Protein AF-A0A1V6BR79-F1 (afdb_monomer)

Radius of gyration: 22.29 Å; Cα contacts (8 Å, |Δi|>4): 237; chains: 1; bounding box: 50×28×80 Å

Nearest PDB structures (foldseek):
  8y45-assembly1_A  TM=2.180E-01  e=6.303E+00  Homo sapiens

pLDDT: mean 83.4, std 12.09, range [43.41, 95.94]

Structure (mmCIF, N/CA/C/O backbone):
data_AF-A0A1V6BR79-F1
#
_entry.id   AF-A0A1V6BR79-F1
#
loop_
_atom_site.group_PDB
_atom_site.id
_atom_site.type_symbol
_atom_site.label_atom_id
_atom_site.label_alt_id
_atom_site.label_comp_id
_atom_site.label_asym_id
_atom_site.label_entity_id
_atom_site.label_seq_id
_atom_site.pdbx_PDB_ins_code
_atom_site.Cartn_x
_atom_site.Cartn_y
_atom_site.Cartn_z
_atom_site.occupancy
_atom_site.B_iso_or_equiv
_atom_site.auth_seq_id
_atom_site.auth_comp_id
_atom_site.auth_asym_id
_atom_site.auth_atom_id
_atom_site.pdbx_PDB_model_num
ATOM 1 N N . MET A 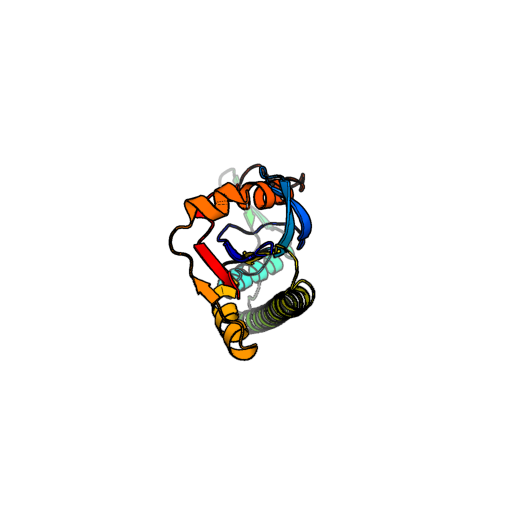1 1 ? -17.966 -0.133 31.781 1.00 43.41 1 MET A N 1
ATOM 2 C CA . MET A 1 1 ? -16.882 0.469 30.972 1.00 43.41 1 MET A CA 1
ATOM 3 C C . MET A 1 1 ? -17.163 0.127 29.519 1.00 43.41 1 MET A C 1
ATOM 5 O O . MET A 1 1 ? -17.491 -1.025 29.263 1.00 43.41 1 MET A O 1
ATOM 9 N N . LYS A 1 2 ? -17.143 1.097 28.593 1.00 51.59 2 LYS A N 1
ATOM 10 C CA . LYS A 1 2 ? -17.201 0.774 27.158 1.00 51.59 2 LYS A CA 1
ATOM 11 C C . LYS A 1 2 ? -15.901 0.047 26.812 1.00 51.59 2 LYS A C 1
ATOM 13 O O . LYS A 1 2 ? -14.832 0.585 27.079 1.00 51.59 2 LYS A O 1
ATOM 18 N N . ASN A 1 3 ? -15.996 -1.168 26.282 1.00 69.75 3 ASN A N 1
ATOM 19 C CA . ASN A 1 3 ? -14.832 -1.858 25.740 1.00 69.75 3 ASN A CA 1
ATOM 20 C C . ASN A 1 3 ? -14.516 -1.216 24.392 1.00 69.75 3 ASN A C 1
ATOM 22 O O . ASN A 1 3 ? -15.218 -1.468 23.415 1.00 69.75 3 ASN A O 1
ATOM 26 N N . PHE A 1 4 ? -13.506 -0.352 24.365 1.00 82.44 4 PHE A N 1
ATOM 27 C CA . PHE A 1 4 ? -12.975 0.168 23.113 1.00 82.44 4 PHE A CA 1
ATOM 28 C C . PHE A 1 4 ? -12.272 -0.952 22.353 1.00 82.44 4 PHE A C 1
ATOM 30 O O . PHE A 1 4 ? -11.685 -1.851 22.960 1.00 82.44 4 PHE A O 1
ATOM 37 N N . TYR A 1 5 ? -12.340 -0.909 21.027 1.00 86.50 5 TYR A N 1
ATOM 38 C CA . TYR A 1 5 ? -11.643 -1.866 20.177 1.00 86.50 5 TYR A CA 1
ATOM 39 C C . TYR A 1 5 ? -10.688 -1.156 19.223 1.00 86.50 5 TYR A C 1
ATOM 41 O O . TYR A 1 5 ? -10.950 -0.058 18.732 1.00 86.50 5 TYR A O 1
ATOM 49 N N . LYS A 1 6 ? -9.581 -1.829 18.922 1.00 91.44 6 LYS A N 1
ATOM 50 C CA . LYS A 1 6 ? -8.609 -1.398 17.925 1.00 91.44 6 LYS A CA 1
ATOM 51 C C . LYS A 1 6 ? -8.402 -2.534 16.942 1.00 91.44 6 LYS A C 1
ATOM 53 O O . LYS A 1 6 ? -8.100 -3.657 17.349 1.00 91.44 6 LYS A O 1
ATOM 58 N N . LEU A 1 7 ? -8.602 -2.249 15.663 1.00 91.25 7 LEU A N 1
ATOM 59 C CA . LEU A 1 7 ? -8.462 -3.229 14.594 1.00 91.25 7 LEU A CA 1
ATOM 60 C C . LEU A 1 7 ? -7.390 -2.785 13.607 1.00 91.25 7 LEU A C 1
ATOM 62 O O . LEU A 1 7 ? -7.334 -1.615 13.239 1.00 91.25 7 LEU A O 1
ATOM 66 N N . ALA A 1 8 ? -6.587 -3.737 13.147 1.00 92.69 8 ALA A N 1
ATOM 67 C CA . ALA A 1 8 ? -5.779 -3.603 11.945 1.00 92.69 8 ALA A CA 1
ATOM 68 C C . ALA A 1 8 ? -6.361 -4.522 10.868 1.00 92.69 8 ALA A C 1
ATOM 70 O O . ALA A 1 8 ? -6.453 -5.732 11.058 1.00 92.69 8 ALA A O 1
ATOM 71 N N . VAL A 1 9 ? -6.782 -3.944 9.752 1.00 90.31 9 VAL A N 1
ATOM 72 C CA . VAL A 1 9 ? -7.430 -4.619 8.630 1.00 90.31 9 VAL A CA 1
ATOM 73 C C . VAL A 1 9 ? -6.497 -4.546 7.433 1.00 90.31 9 VAL A C 1
ATOM 75 O O . VAL A 1 9 ? -6.055 -3.465 7.064 1.00 90.31 9 VAL A O 1
ATOM 78 N N . PHE A 1 10 ? -6.214 -5.681 6.807 1.00 89.94 10 PHE A N 1
ATOM 79 C CA . PHE A 1 10 ? -5.403 -5.745 5.596 1.00 89.94 10 PHE A CA 1
ATOM 80 C C . PHE A 1 10 ? -6.282 -5.934 4.373 1.00 89.94 10 PHE A C 1
ATOM 82 O O . PHE A 1 10 ? -7.173 -6.787 4.379 1.00 89.94 10 PHE A O 1
ATOM 89 N N . TYR A 1 11 ? -6.008 -5.166 3.321 1.00 85.88 11 TYR A N 1
ATOM 90 C CA . TYR A 1 11 ? -6.704 -5.276 2.047 1.00 85.88 11 TYR A CA 1
ATOM 91 C C . TYR A 1 11 ? -5.741 -5.534 0.884 1.00 85.88 11 TYR A C 1
ATOM 93 O O . TYR A 1 11 ? -4.608 -5.061 0.870 1.00 85.88 11 TYR A O 1
ATOM 101 N N . SER A 1 12 ? -6.214 -6.266 -0.117 1.00 84.06 12 SER A N 1
ATOM 102 C CA . SER A 1 12 ? -5.523 -6.561 -1.366 1.00 84.06 12 SER A CA 1
ATOM 103 C C . SER A 1 12 ? -6.400 -6.120 -2.529 1.00 84.06 12 SER A C 1
ATOM 105 O O . SER A 1 12 ? -7.505 -6.623 -2.709 1.00 84.06 12 SER A O 1
ATOM 107 N N . THR A 1 13 ? -5.935 -5.141 -3.290 1.00 76.69 13 THR A N 1
ATOM 108 C CA . THR A 1 13 ? -6.621 -4.559 -4.450 1.00 76.69 13 THR A CA 1
ATOM 109 C C . THR A 1 13 ? -5.570 -4.019 -5.410 1.00 76.69 13 THR A C 1
ATOM 111 O O . THR A 1 13 ? -4.406 -3.868 -5.020 1.00 76.69 13 THR A O 1
ATOM 114 N N . ASP A 1 14 ? -5.986 -3.711 -6.636 1.00 71.69 14 ASP A N 1
ATOM 115 C CA . ASP A 1 14 ? -5.175 -2.956 -7.590 1.00 71.69 14 ASP A CA 1
ATOM 116 C C . ASP A 1 14 ? -4.830 -1.567 -7.035 1.00 71.69 14 ASP A C 1
ATOM 118 O O . ASP A 1 14 ? -5.339 -1.144 -5.993 1.00 71.69 14 ASP A O 1
ATOM 122 N N . GLU A 1 15 ? -3.912 -0.863 -7.687 1.00 72.38 15 GLU A N 1
ATOM 123 C CA . GLU A 1 15 ? -3.436 0.433 -7.216 1.00 72.38 15 GLU A CA 1
ATOM 124 C C . GLU A 1 15 ? -4.573 1.459 -7.059 1.00 72.38 15 GLU A C 1
ATOM 126 O O . GLU A 1 15 ? -5.264 1.810 -8.014 1.00 72.38 15 GLU A O 1
ATOM 131 N N . LEU A 1 16 ? -4.752 1.962 -5.838 1.00 71.88 16 LEU A N 1
ATOM 132 C CA . LEU A 1 16 ? -5.720 3.002 -5.521 1.00 71.88 16 LEU A CA 1
ATOM 133 C C . LEU A 1 16 ? -5.051 4.376 -5.614 1.00 71.88 16 LEU A C 1
ATOM 135 O O . LEU A 1 16 ? -4.235 4.738 -4.764 1.00 71.88 16 LEU A O 1
ATOM 139 N N . ASP A 1 17 ? -5.437 5.162 -6.621 1.00 69.62 17 ASP A N 1
ATOM 140 C CA . ASP A 1 17 ? -5.011 6.560 -6.771 1.00 69.62 17 ASP A CA 1
ATOM 141 C C . ASP A 1 17 ? -5.761 7.483 -5.793 1.00 69.62 17 ASP A C 1
ATOM 143 O O . ASP A 1 17 ? -6.668 8.232 -6.159 1.00 69.62 17 ASP A O 1
ATOM 147 N N . LEU A 1 18 ? -5.417 7.391 -4.510 1.00 75.19 18 LEU A N 1
ATOM 148 C CA . LEU A 1 18 ? -5.961 8.231 -3.444 1.00 75.19 18 LEU A CA 1
ATOM 149 C C . LEU A 1 18 ? -4.908 8.469 -2.356 1.00 75.19 18 LEU A C 1
ATOM 151 O O . LEU A 1 18 ? -3.971 7.690 -2.220 1.00 75.19 18 LEU A O 1
ATOM 155 N N . LYS A 1 19 ? -5.034 9.570 -1.607 1.00 83.62 19 LYS A N 1
ATOM 156 C CA . LYS A 1 19 ? -4.143 9.885 -0.476 1.00 83.62 19 LYS A CA 1
ATOM 157 C C . LYS A 1 19 ? -4.537 9.092 0.763 1.00 83.62 19 LYS A C 1
ATOM 159 O O . LYS A 1 19 ? -5.689 8.691 0.882 1.00 83.62 19 LYS A O 1
ATOM 164 N N . ASP A 1 20 ? -3.603 8.932 1.697 1.00 86.94 20 ASP A N 1
ATOM 165 C CA . ASP A 1 20 ? -3.913 8.342 2.997 1.00 86.94 20 ASP A CA 1
ATOM 166 C C . ASP A 1 20 ? -4.999 9.179 3.692 1.00 86.94 20 ASP A C 1
ATOM 168 O O . ASP A 1 20 ? -5.087 10.399 3.506 1.00 86.94 20 ASP A O 1
ATOM 172 N N . ILE A 1 21 ? -5.865 8.511 4.448 1.00 87.88 21 ILE A N 1
ATOM 173 C CA . ILE A 1 21 ? -7.080 9.107 5.003 1.00 87.88 21 ILE A CA 1
ATOM 174 C C . ILE A 1 21 ? -7.077 8.927 6.502 1.00 87.88 21 ILE A C 1
ATOM 176 O O . ILE A 1 21 ? -6.918 7.818 7.002 1.00 87.88 21 ILE A O 1
ATOM 180 N N . GLU A 1 22 ? -7.338 10.025 7.189 1.00 90.44 22 GLU A N 1
ATOM 181 C CA . GLU A 1 22 ? -7.661 10.071 8.602 1.00 90.44 22 GLU A CA 1
ATOM 182 C C . GLU A 1 22 ? -9.039 10.716 8.726 1.00 90.44 22 GLU A C 1
ATOM 184 O O . GLU A 1 22 ? -9.266 11.838 8.263 1.00 90.44 22 GLU A O 1
ATOM 189 N N . SER A 1 23 ? -10.000 9.984 9.281 1.00 87.75 23 SER A N 1
ATOM 190 C CA . SER A 1 23 ? -11.355 10.496 9.433 1.00 87.75 23 SER A CA 1
ATOM 191 C C . SER A 1 23 ? -12.076 9.878 10.615 1.00 87.75 23 SER A C 1
ATOM 193 O O . SER A 1 23 ? -11.784 8.765 11.043 1.00 87.75 23 SER A O 1
ATOM 195 N N . GLU A 1 24 ? -13.060 10.603 11.124 1.00 87.12 24 GLU A N 1
ATOM 196 C CA . GLU A 1 24 ? -13.994 10.090 12.110 1.00 87.12 24 GLU A CA 1
ATOM 197 C C . GLU A 1 24 ? -15.267 9.630 11.400 1.00 87.12 24 GLU A C 1
ATOM 199 O O . GLU A 1 24 ? -15.882 10.399 10.661 1.00 87.12 24 GLU A O 1
ATOM 204 N N . ILE A 1 25 ? -15.652 8.377 11.629 1.00 85.06 25 ILE A N 1
ATOM 205 C CA . ILE A 1 25 ? -16.827 7.750 11.023 1.00 85.06 25 ILE A CA 1
ATOM 206 C C . ILE A 1 25 ? -17.814 7.312 12.107 1.00 85.06 25 ILE A C 1
ATOM 208 O O . ILE A 1 25 ? -17.436 7.057 13.256 1.00 85.06 25 ILE A O 1
ATOM 212 N N . PHE A 1 26 ? -19.084 7.206 11.724 1.00 82.31 26 PHE A N 1
ATOM 213 C CA . PHE A 1 26 ? -20.147 6.670 12.567 1.00 82.31 26 PHE A CA 1
ATOM 214 C C . PHE A 1 26 ? -20.646 5.365 11.960 1.00 82.31 26 PHE A C 1
ATOM 216 O O . PHE A 1 26 ? -21.038 5.357 10.798 1.00 82.31 26 PHE A O 1
ATOM 223 N N . THR A 1 27 ? -20.630 4.284 12.736 1.00 78.50 27 THR A N 1
ATOM 224 C CA . THR A 1 27 ? -21.220 3.002 12.316 1.00 78.50 27 THR A CA 1
ATOM 225 C C . THR A 1 27 ? -22.749 3.064 12.362 1.00 78.50 27 THR A C 1
ATOM 227 O O . THR A 1 27 ? -23.317 3.946 13.017 1.00 78.50 27 THR A O 1
ATOM 230 N N . GLU A 1 28 ? -23.438 2.091 11.757 1.00 71.44 28 GLU A N 1
ATOM 231 C CA . GLU A 1 28 ? -24.902 1.944 11.876 1.00 71.44 28 GLU A CA 1
ATOM 232 C C . GLU A 1 28 ? -25.380 1.908 13.341 1.00 71.44 28 GLU A C 1
ATOM 234 O O . GLU A 1 28 ? -26.409 2.491 13.692 1.00 71.44 28 GLU A O 1
ATOM 239 N N . ASN A 1 29 ? -24.576 1.317 14.232 1.00 74.25 29 ASN A N 1
ATOM 240 C CA . ASN A 1 29 ? -24.831 1.266 15.676 1.00 74.25 29 ASN A CA 1
ATOM 241 C C . ASN A 1 29 ? -24.539 2.597 16.403 1.00 74.25 29 ASN A C 1
ATOM 243 O O . ASN A 1 29 ? -24.567 2.656 17.634 1.00 74.25 29 ASN A O 1
ATOM 247 N N . ARG A 1 30 ? -24.275 3.679 15.655 1.00 76.94 30 ARG A N 1
ATOM 248 C CA . ARG A 1 30 ? -23.912 5.023 16.141 1.00 76.94 30 ARG A CA 1
ATOM 249 C C . ARG A 1 30 ? -22.648 5.037 16.994 1.00 76.94 30 ARG A C 1
ATOM 251 O O . ARG A 1 30 ? -22.490 5.881 17.881 1.00 76.94 30 ARG A O 1
ATOM 258 N N . GLU A 1 31 ? -21.733 4.112 16.731 1.00 82.19 31 GLU A N 1
ATOM 259 C CA . GLU A 1 31 ? -20.424 4.123 17.364 1.00 82.19 31 GLU A CA 1
ATOM 260 C C . GLU A 1 31 ? -19.485 5.044 16.592 1.00 82.19 31 GLU A C 1
ATOM 262 O O . GLU A 1 31 ? -19.393 4.979 15.370 1.00 82.19 31 GLU A O 1
ATOM 267 N N . LYS A 1 32 ? -18.782 5.907 17.325 1.00 88.31 32 LYS A N 1
ATOM 268 C CA . LYS A 1 32 ? -17.757 6.799 16.787 1.00 88.31 32 LYS A CA 1
ATOM 269 C C . LYS A 1 32 ? -16.447 6.030 16.653 1.00 88.31 32 LYS A C 1
ATOM 271 O O . LYS A 1 32 ? -15.958 5.493 17.650 1.00 88.31 32 LYS A O 1
ATOM 276 N N . VAL A 1 33 ? -15.875 6.006 15.454 1.00 88.69 33 VAL A N 1
ATOM 277 C CA . VAL A 1 33 ? -14.661 5.247 15.129 1.00 88.69 33 VAL A CA 1
ATOM 278 C C . VAL A 1 33 ? -13.666 6.153 14.415 1.00 8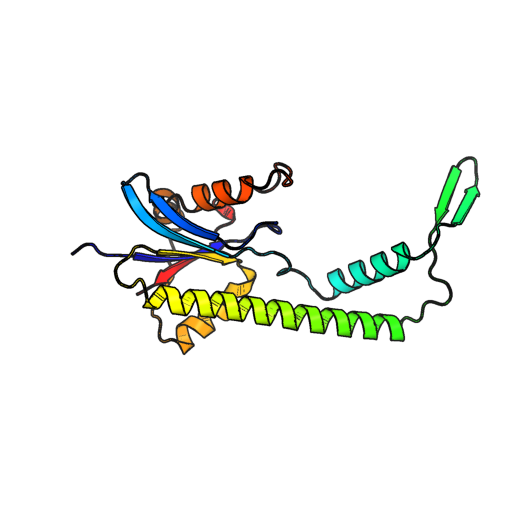8.69 33 VAL A C 1
ATOM 280 O O . VAL A 1 33 ? -14.030 6.877 13.493 1.00 88.69 33 VAL A O 1
ATOM 283 N N . ASN A 1 34 ? -12.402 6.105 14.831 1.00 91.56 34 ASN A N 1
ATOM 284 C CA . ASN A 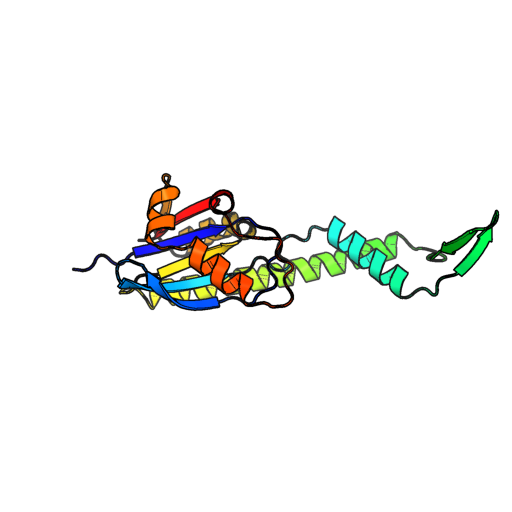1 34 ? -11.312 6.763 14.114 1.00 91.56 34 ASN A CA 1
ATOM 285 C C . ASN A 1 34 ? -10.830 5.804 13.026 1.00 91.56 34 ASN A C 1
ATOM 287 O O . ASN A 1 34 ? -10.371 4.698 13.320 1.00 91.56 34 ASN A O 1
ATOM 291 N N . PHE A 1 35 ? -10.984 6.209 11.777 1.00 90.62 35 PHE A N 1
ATOM 292 C CA . PHE A 1 35 ? -10.668 5.418 10.605 1.00 90.62 35 PHE A CA 1
ATOM 293 C C . PHE A 1 35 ? -9.401 5.955 9.946 1.00 90.62 35 PHE A C 1
ATOM 295 O O . PHE A 1 35 ? -9.346 7.112 9.526 1.00 90.62 35 PHE A O 1
ATOM 302 N N . PHE A 1 36 ? -8.403 5.083 9.849 1.00 92.81 36 PHE A N 1
ATOM 303 C CA . PHE A 1 36 ? -7.161 5.324 9.135 1.00 92.81 36 PHE A CA 1
ATOM 304 C C . PHE A 1 36 ? -7.102 4.402 7.925 1.00 92.81 36 PHE A C 1
ATOM 306 O O . PHE A 1 36 ? -7.231 3.184 8.061 1.00 92.81 36 PHE A O 1
ATOM 313 N N . PHE A 1 37 ? -6.882 4.971 6.748 1.00 91.00 37 PHE A N 1
ATOM 314 C CA . PHE A 1 37 ? -6.684 4.221 5.516 1.00 91.00 37 PHE A CA 1
ATOM 315 C C . PHE A 1 37 ? -5.347 4.583 4.889 1.00 91.00 37 PHE A C 1
ATOM 317 O O . PHE A 1 37 ? -5.103 5.749 4.586 1.00 91.00 37 PHE A O 1
ATOM 324 N N . PHE A 1 38 ? -4.521 3.568 4.649 1.00 91.69 38 PHE A N 1
ATOM 325 C CA . PHE A 1 38 ? -3.246 3.706 3.962 1.00 91.69 38 PHE A CA 1
ATOM 326 C C . PHE A 1 38 ? -3.354 3.115 2.557 1.00 91.69 38 PHE A C 1
ATOM 328 O O . PHE A 1 38 ? -3.693 1.939 2.416 1.00 91.69 38 PHE A O 1
ATOM 335 N N . HIS A 1 39 ? -3.073 3.896 1.511 1.00 87.25 39 HIS A N 1
ATOM 336 C CA . HIS A 1 39 ? -3.183 3.430 0.122 1.00 87.25 39 HIS A CA 1
ATOM 337 C C . HIS A 1 39 ? -2.064 2.446 -0.260 1.00 87.25 39 HIS A C 1
ATOM 339 O O . HIS A 1 39 ? -1.039 2.341 0.411 1.00 87.25 39 HIS A O 1
ATOM 345 N N . ASN A 1 40 ? -2.219 1.742 -1.377 1.00 84.38 40 ASN A N 1
ATOM 346 C CA . ASN A 1 40 ? -1.205 0.842 -1.941 1.00 84.38 40 ASN A CA 1
ATOM 347 C C . ASN A 1 40 ? -0.461 1.448 -3.148 1.00 84.38 40 ASN A C 1
ATOM 349 O O . ASN A 1 40 ? 0.296 0.731 -3.796 1.00 84.38 40 ASN A O 1
ATOM 353 N N . ARG A 1 41 ? -0.676 2.740 -3.454 1.00 82.44 41 ARG A N 1
ATOM 354 C CA . ARG A 1 41 ? 0.016 3.462 -4.540 1.00 82.44 41 ARG A CA 1
ATOM 355 C C . ARG A 1 41 ? 1.510 3.158 -4.579 1.00 82.44 41 ARG A C 1
ATOM 357 O O . ARG A 1 41 ? 2.171 3.237 -3.538 1.00 82.44 41 ARG A O 1
ATOM 364 N N . ASP A 1 42 ? 1.990 2.814 -5.770 1.00 77.31 42 ASP A N 1
ATOM 365 C CA . ASP A 1 42 ? 3.370 2.452 -6.073 1.00 77.31 42 ASP A CA 1
ATOM 366 C C . ASP A 1 42 ? 3.941 1.273 -5.245 1.00 77.31 42 ASP A C 1
ATOM 368 O O . ASP A 1 42 ? 5.102 0.959 -5.404 1.00 77.31 42 ASP A O 1
ATOM 372 N N . MET A 1 43 ? 3.202 0.556 -4.386 1.00 82.62 43 MET A N 1
ATOM 373 C CA . MET A 1 43 ? 3.785 -0.513 -3.538 1.00 82.62 43 MET A CA 1
ATOM 374 C C . MET A 1 43 ? 3.980 -1.865 -4.242 1.00 82.62 43 MET A C 1
ATOM 376 O O . MET A 1 43 ? 4.436 -2.824 -3.616 1.00 82.62 43 MET A O 1
ATOM 380 N N . HIS A 1 44 ? 3.613 -1.970 -5.519 1.00 76.25 44 HIS A N 1
ATOM 381 C CA . HIS A 1 44 ? 3.617 -3.237 -6.260 1.00 76.25 44 HIS A CA 1
ATOM 382 C C . HIS A 1 44 ? 4.767 -3.359 -7.255 1.00 76.25 44 HIS A C 1
ATOM 384 O O . HIS A 1 44 ? 4.974 -4.452 -7.785 1.00 76.25 44 HIS A O 1
ATOM 390 N N . PHE A 1 45 ? 5.522 -2.279 -7.504 1.00 77.44 45 PHE A N 1
ATOM 391 C CA . PHE A 1 45 ? 6.533 -2.312 -8.554 1.00 77.44 45 PHE A CA 1
ATOM 392 C C . PHE A 1 45 ? 7.663 -3.265 -8.204 1.00 77.44 45 PHE A C 1
ATOM 394 O O . PHE A 1 45 ? 8.368 -3.129 -7.204 1.00 77.44 45 PHE A O 1
ATOM 401 N N . ASN A 1 46 ? 7.840 -4.243 -9.081 1.00 84.56 46 ASN A N 1
ATOM 402 C CA . ASN A 1 46 ? 9.021 -5.084 -9.108 1.00 84.56 46 ASN A CA 1
ATOM 403 C C . ASN A 1 46 ? 10.030 -4.533 -10.129 1.00 84.56 46 ASN A C 1
ATOM 405 O O . ASN A 1 46 ? 9.720 -3.663 -10.948 1.00 84.56 46 ASN A O 1
ATOM 409 N N . LYS A 1 47 ? 11.253 -5.072 -10.114 1.00 88.88 47 LYS A N 1
ATOM 410 C CA . LYS A 1 47 ? 12.316 -4.638 -11.032 1.00 88.88 47 LYS A CA 1
ATOM 411 C C . LYS A 1 47 ? 11.907 -4.740 -12.510 1.00 88.88 47 LYS A C 1
ATOM 413 O O . LYS A 1 47 ? 12.307 -3.896 -13.304 1.00 88.88 47 LYS A O 1
ATOM 418 N N . ALA A 1 48 ? 11.099 -5.733 -12.891 1.00 90.75 48 ALA A N 1
ATOM 419 C CA . ALA A 1 48 ? 10.655 -5.903 -14.277 1.00 90.75 48 ALA A CA 1
ATOM 420 C C . ALA A 1 48 ? 9.669 -4.806 -14.718 1.00 90.75 48 ALA A C 1
ATOM 422 O O . ALA A 1 48 ? 9.722 -4.352 -15.862 1.00 90.75 48 ALA A O 1
ATOM 423 N N . GLU A 1 49 ? 8.801 -4.341 -13.820 1.00 88.94 49 GLU A N 1
ATOM 424 C CA . GLU A 1 49 ? 7.901 -3.216 -14.089 1.00 88.94 49 GLU A CA 1
ATOM 425 C C . GLU A 1 49 ? 8.664 -1.901 -14.231 1.00 88.94 49 GLU A C 1
ATOM 427 O O . GLU A 1 49 ? 8.380 -1.131 -15.152 1.00 88.94 49 GLU A O 1
ATOM 432 N N . ILE A 1 50 ? 9.685 -1.685 -13.396 1.00 90.38 50 ILE A N 1
ATOM 433 C CA . ILE A 1 50 ? 10.584 -0.537 -13.546 1.00 90.38 50 ILE A CA 1
ATOM 434 C C . ILE A 1 50 ? 11.334 -0.627 -14.867 1.00 90.38 50 ILE A C 1
ATOM 436 O O . ILE A 1 50 ? 11.247 0.313 -15.641 1.00 90.38 50 ILE A O 1
ATOM 440 N N . LEU A 1 51 ? 11.940 -1.769 -15.201 1.00 92.94 51 LEU A N 1
ATOM 441 C CA . LEU A 1 51 ? 12.615 -1.975 -16.486 1.00 92.94 51 LEU A CA 1
ATOM 442 C C . LEU A 1 51 ? 11.714 -1.606 -17.670 1.00 92.94 51 LEU A C 1
ATOM 444 O O . LEU A 1 51 ? 12.123 -0.862 -18.564 1.00 92.94 51 LEU A O 1
ATOM 448 N N . LYS A 1 52 ? 10.469 -2.101 -17.672 1.00 92.62 52 LYS A N 1
ATOM 449 C CA . LYS A 1 52 ? 9.481 -1.783 -18.709 1.00 92.62 52 LYS A CA 1
ATOM 450 C C . LYS A 1 52 ? 9.212 -0.279 -18.771 1.00 92.62 52 LYS A C 1
ATOM 452 O O . LYS A 1 52 ? 9.191 0.284 -19.863 1.00 92.62 52 LYS A O 1
ATOM 457 N N . LYS A 1 53 ? 9.005 0.369 -17.623 1.00 90.94 53 LYS A N 1
ATOM 458 C CA . LYS A 1 53 ? 8.751 1.812 -17.527 1.00 90.94 53 LYS A CA 1
ATOM 459 C C . LYS A 1 53 ? 9.955 2.630 -18.001 1.00 90.94 53 LYS A C 1
ATOM 461 O O . LYS A 1 53 ? 9.770 3.542 -18.800 1.00 90.94 53 LYS A O 1
ATOM 466 N N . SER A 1 54 ? 11.172 2.277 -17.593 1.00 92.31 54 SER A N 1
ATOM 467 C CA . SER A 1 54 ? 12.412 2.927 -18.027 1.00 92.31 54 SER A CA 1
ATOM 468 C C . SER A 1 54 ? 12.599 2.799 -19.542 1.00 92.31 54 SER A C 1
ATOM 470 O O . SER A 1 54 ? 12.937 3.783 -20.196 1.00 92.31 54 SER A O 1
ATOM 472 N N . LEU A 1 55 ? 12.303 1.629 -20.125 1.00 92.75 55 LEU A N 1
ATOM 473 C CA . LEU A 1 55 ? 12.387 1.414 -21.574 1.00 92.75 55 LEU A CA 1
ATOM 474 C C . LEU A 1 55 ? 11.343 2.240 -22.340 1.00 92.75 55 LEU A C 1
ATOM 476 O O . LEU A 1 55 ? 11.666 2.853 -23.357 1.00 92.75 55 LEU A O 1
ATOM 480 N N . LEU A 1 56 ? 10.096 2.270 -21.859 1.00 91.94 56 LEU A N 1
ATOM 481 C CA . LEU A 1 56 ? 9.039 3.093 -22.453 1.00 91.94 56 LEU A CA 1
ATOM 482 C C . LEU A 1 56 ? 9.402 4.581 -22.405 1.00 91.94 56 LEU A C 1
ATOM 484 O O . LEU A 1 56 ? 9.278 5.261 -23.419 1.00 91.94 56 LEU A O 1
ATOM 488 N N . ASN A 1 57 ? 9.946 5.055 -21.281 1.00 91.38 57 ASN A N 1
ATOM 489 C CA . ASN A 1 57 ? 10.422 6.430 -21.146 1.00 91.38 57 ASN A CA 1
ATOM 490 C C . ASN A 1 57 ? 11.534 6.755 -22.156 1.00 91.38 57 ASN A C 1
ATOM 492 O O . ASN A 1 57 ? 11.536 7.839 -22.733 1.00 91.38 57 ASN A O 1
ATOM 496 N N . GLU A 1 58 ? 12.469 5.832 -22.411 1.00 89.81 58 GLU A N 1
ATOM 497 C CA . GLU A 1 58 ? 13.491 6.042 -23.444 1.00 89.81 58 GLU A CA 1
ATOM 498 C C . GLU A 1 58 ? 12.878 6.123 -24.843 1.00 89.81 58 GLU A C 1
ATOM 500 O O . GLU A 1 58 ? 13.202 7.034 -25.609 1.00 89.81 58 GLU A O 1
ATOM 505 N N . LEU A 1 59 ? 11.931 5.240 -25.165 1.00 90.69 59 LEU A N 1
ATOM 506 C CA . LEU A 1 59 ? 11.206 5.286 -26.436 1.00 90.69 59 LEU A CA 1
ATOM 507 C C . LEU A 1 59 ? 10.381 6.570 -26.596 1.00 90.69 59 LEU A C 1
ATOM 509 O O . LEU A 1 59 ? 10.258 7.089 -27.707 1.00 90.69 59 LEU A O 1
ATOM 513 N N . ASP A 1 60 ? 9.825 7.120 -25.521 1.00 88.75 60 ASP A N 1
ATOM 514 C CA . ASP A 1 60 ? 9.041 8.355 -25.566 1.00 88.75 60 ASP A CA 1
ATOM 515 C C . ASP A 1 60 ? 9.864 9.575 -25.976 1.00 88.75 60 ASP A C 1
ATOM 517 O O . ASP A 1 60 ? 9.344 10.450 -26.669 1.00 88.75 60 ASP A O 1
ATOM 521 N N . THR A 1 61 ? 11.165 9.577 -25.683 1.00 88.25 61 THR A N 1
ATOM 522 C CA . THR A 1 61 ? 12.081 10.637 -26.136 1.00 88.25 61 THR A CA 1
ATOM 523 C C . THR A 1 61 ? 12.455 10.551 -27.620 1.00 88.25 61 THR A C 1
ATOM 525 O O . THR A 1 61 ? 12.984 11.511 -28.183 1.00 88.25 61 THR A O 1
ATOM 528 N N . ILE A 1 62 ? 12.176 9.422 -28.280 1.00 91.50 62 ILE A N 1
ATOM 529 C CA . ILE A 1 62 ? 12.572 9.173 -29.668 1.00 91.50 62 ILE A CA 1
ATOM 530 C C . ILE A 1 62 ? 11.472 9.617 -30.631 1.00 91.50 62 ILE A C 1
ATOM 532 O O . ILE A 1 62 ? 10.308 9.222 -30.514 1.00 91.50 62 ILE A O 1
ATOM 536 N N . GLN A 1 63 ? 11.871 10.397 -31.639 1.00 89.62 63 GLN A N 1
ATOM 537 C CA . GLN A 1 63 ? 10.993 10.784 -32.739 1.00 89.62 63 GLN A CA 1
ATOM 538 C C . GLN A 1 63 ? 10.587 9.548 -33.560 1.00 89.62 63 GLN A C 1
ATOM 540 O O . GLN A 1 63 ? 11.459 8.768 -33.952 1.00 89.62 63 GLN A O 1
ATOM 545 N N . PRO A 1 64 ? 9.284 9.342 -33.820 1.00 91.31 64 PRO A N 1
ATOM 546 C CA . PRO A 1 64 ? 8.822 8.213 -34.612 1.00 91.31 64 PRO A CA 1
ATOM 547 C C . PRO A 1 64 ? 9.275 8.334 -36.072 1.00 91.31 64 PRO A C 1
ATOM 549 O O . PRO A 1 64 ? 9.175 9.391 -36.692 1.00 91.31 64 PRO A O 1
ATOM 552 N N . GLU A 1 65 ? 9.724 7.219 -36.638 1.00 91.56 65 GLU A N 1
ATOM 553 C CA . GLU A 1 65 ? 10.003 7.071 -38.063 1.00 91.56 65 GLU A CA 1
ATOM 554 C C . GLU A 1 65 ? 8.783 6.419 -38.733 1.00 91.56 65 GLU A C 1
ATOM 556 O O . GLU A 1 65 ? 8.277 5.394 -38.267 1.00 91.56 65 GLU A O 1
ATOM 561 N N . PHE A 1 66 ? 8.297 7.013 -39.824 1.00 90.12 66 PHE A N 1
ATOM 562 C CA . PHE A 1 66 ? 7.134 6.524 -40.562 1.00 90.12 66 PHE A CA 1
ATOM 563 C C . PHE A 1 66 ? 7.568 5.932 -41.898 1.00 90.12 66 PHE A C 1
ATOM 565 O O . PHE A 1 66 ? 8.177 6.615 -42.717 1.00 90.12 66 PHE A O 1
ATOM 572 N N . ASN A 1 67 ? 7.216 4.671 -42.137 1.00 88.38 67 ASN A N 1
ATOM 573 C CA . ASN A 1 67 ? 7.567 3.951 -43.353 1.00 88.38 67 ASN A CA 1
ATOM 574 C C . ASN A 1 67 ? 6.314 3.387 -44.021 1.00 88.38 67 ASN A C 1
ATOM 576 O O . ASN A 1 67 ? 5.525 2.679 -43.395 1.00 88.38 67 ASN A O 1
ATOM 580 N N . PHE A 1 68 ? 6.137 3.667 -45.311 1.00 87.69 68 PHE A N 1
ATOM 581 C CA . PHE A 1 68 ? 5.015 3.133 -46.078 1.00 87.69 68 PHE A CA 1
ATOM 582 C C . PHE A 1 68 ? 5.373 1.764 -46.666 1.00 87.69 68 PHE A C 1
ATOM 584 O O . PHE A 1 68 ? 6.373 1.623 -47.372 1.00 87.69 68 PHE A O 1
ATOM 591 N N . LYS A 1 69 ? 4.566 0.736 -46.388 1.00 89.81 69 LYS A N 1
ATOM 592 C CA . LYS A 1 69 ? 4.793 -0.627 -46.888 1.00 89.81 69 LYS A CA 1
ATOM 593 C C . LYS A 1 69 ? 3.460 -1.312 -47.181 1.00 89.81 69 LYS A C 1
ATOM 595 O O . LYS A 1 69 ? 2.605 -1.378 -46.309 1.00 89.81 69 LYS A O 1
ATOM 600 N N . ARG A 1 70 ? 3.290 -1.845 -48.402 1.00 80.44 70 ARG A N 1
ATOM 601 C CA . ARG A 1 70 ? 2.096 -2.609 -48.840 1.00 80.44 70 ARG A CA 1
ATOM 602 C C . ARG A 1 70 ? 0.759 -1.931 -48.468 1.00 80.44 70 ARG A C 1
ATOM 604 O O . ARG A 1 70 ? -0.095 -2.552 -47.848 1.00 80.44 70 ARG A O 1
ATOM 611 N N . ASN A 1 71 ? 0.590 -0.658 -48.830 1.00 90.12 71 ASN A N 1
ATOM 612 C CA . ASN A 1 71 ? -0.592 0.163 -48.511 1.00 90.12 71 ASN A CA 1
ATOM 613 C C . ASN A 1 71 ? -0.854 0.401 -47.011 1.00 90.12 71 ASN A C 1
ATOM 615 O O . ASN A 1 71 ? -1.968 0.744 -46.629 1.00 90.12 71 ASN A O 1
ATOM 619 N N . SER A 1 72 ? 0.151 0.249 -46.147 1.00 86.88 72 SER A N 1
ATOM 620 C CA . SER A 1 72 ? 0.065 0.602 -44.726 1.00 86.88 72 SER A CA 1
ATOM 621 C C . SER A 1 72 ? 1.178 1.572 -44.337 1.00 86.88 72 SER A C 1
ATOM 623 O O . SER A 1 72 ? 2.334 1.387 -44.723 1.00 86.88 72 SER A O 1
ATOM 625 N N . LEU A 1 73 ? 0.832 2.599 -43.557 1.00 89.56 73 LEU A N 1
ATOM 626 C CA . LEU A 1 73 ? 1.796 3.479 -42.900 1.00 89.56 73 LEU A CA 1
ATOM 627 C C . LEU A 1 73 ? 2.206 2.836 -41.571 1.00 89.56 73 LEU A C 1
ATOM 629 O O . LEU A 1 73 ? 1.383 2.694 -40.670 1.00 89.56 73 LEU A O 1
ATOM 633 N N . ILE A 1 74 ? 3.464 2.424 -41.459 1.00 92.19 74 ILE A N 1
ATOM 634 C CA . ILE A 1 74 ? 4.015 1.796 -40.258 1.00 92.19 74 ILE A CA 1
ATOM 635 C C . ILE A 1 74 ? 4.790 2.859 -39.482 1.00 92.19 74 ILE A C 1
ATOM 637 O O . ILE A 1 74 ? 5.712 3.465 -40.024 1.00 92.19 74 ILE A O 1
ATOM 641 N N . MET A 1 75 ? 4.428 3.066 -38.218 1.00 90.88 75 MET A N 1
ATOM 642 C CA . MET A 1 75 ? 5.164 3.918 -37.285 1.00 90.88 75 MET A CA 1
ATOM 643 C C . MET A 1 75 ? 6.108 3.055 -36.445 1.00 90.88 75 MET A C 1
ATOM 645 O O . MET A 1 75 ? 5.673 2.091 -35.816 1.00 90.88 75 MET A O 1
ATOM 649 N N . THR A 1 76 ? 7.388 3.411 -36.409 1.00 90.56 76 THR A N 1
ATOM 650 C CA . THR A 1 76 ? 8.413 2.708 -35.629 1.00 90.56 76 THR A CA 1
ATOM 651 C C . THR A 1 76 ? 9.224 3.680 -34.787 1.00 90.56 76 THR A C 1
ATOM 653 O O . THR A 1 76 ? 9.598 4.749 -35.259 1.00 90.56 76 THR A O 1
ATOM 656 N N . LYS A 1 77 ? 9.548 3.288 -33.555 1.00 91.31 77 LYS A N 1
ATOM 657 C CA . LYS A 1 77 ? 10.546 3.951 -32.709 1.00 91.31 77 LYS A CA 1
ATOM 658 C C . LYS A 1 77 ? 11.684 2.966 -32.470 1.00 91.31 77 LYS A C 1
ATOM 660 O O . LYS A 1 77 ? 11.426 1.813 -32.133 1.00 91.31 77 LYS A O 1
ATOM 665 N N . VAL A 1 78 ? 12.925 3.398 -32.680 1.00 89.00 78 VAL A N 1
ATOM 666 C CA . VAL A 1 78 ? 14.109 2.534 -32.572 1.00 89.00 78 VAL A CA 1
ATOM 667 C C . VAL A 1 78 ? 15.180 3.244 -31.761 1.00 89.00 78 VAL A C 1
ATOM 669 O O . VAL A 1 78 ? 15.614 4.334 -32.132 1.00 89.00 78 VAL A O 1
ATOM 672 N N . ILE A 1 79 ? 15.647 2.606 -30.686 1.00 88.00 79 ILE A N 1
ATOM 673 C CA . ILE A 1 79 ? 16.806 3.083 -29.929 1.00 88.00 79 ILE A CA 1
ATOM 674 C C . ILE A 1 79 ? 18.069 2.695 -30.704 1.00 88.00 79 ILE A C 1
ATOM 676 O O . ILE A 1 79 ? 18.451 1.525 -30.774 1.00 88.00 79 ILE A O 1
ATOM 680 N N . LYS A 1 80 ? 18.703 3.675 -31.352 1.00 87.31 80 LYS A N 1
ATOM 681 C CA . LYS A 1 80 ? 19.939 3.455 -32.116 1.00 87.31 80 LYS A CA 1
ATOM 682 C C . LYS A 1 80 ? 21.098 3.244 -31.137 1.00 87.31 80 LYS A C 1
ATOM 684 O O . LYS A 1 80 ? 21.268 4.045 -30.228 1.00 87.31 80 LYS A O 1
ATOM 689 N N . LYS A 1 81 ? 21.918 2.209 -31.371 1.00 87.25 81 LYS A N 1
ATOM 690 C CA . LYS A 1 81 ? 23.085 1.852 -30.533 1.00 87.25 81 LYS A CA 1
ATOM 691 C C . LYS A 1 81 ? 22.714 1.633 -29.057 1.00 87.25 81 LYS A C 1
ATOM 693 O O . LYS A 1 81 ? 23.322 2.226 -28.174 1.00 87.25 81 LYS A O 1
ATOM 698 N N . PHE A 1 82 ? 21.699 0.808 -28.811 1.00 90.56 82 PHE A N 1
ATOM 699 C CA . PHE A 1 82 ? 21.268 0.479 -27.455 1.00 90.56 82 PHE A CA 1
ATOM 700 C C . PHE A 1 82 ? 22.400 -0.190 -26.663 1.00 90.56 82 PHE A C 1
ATOM 702 O O . PHE A 1 82 ? 22.867 -1.268 -27.033 1.00 90.56 82 PHE A O 1
ATOM 709 N N . ASP A 1 83 ? 22.829 0.466 -25.588 1.00 92.56 83 ASP A N 1
ATOM 710 C CA . ASP A 1 83 ? 23.800 -0.064 -24.638 1.00 92.56 83 ASP A CA 1
ATOM 711 C C . ASP A 1 83 ? 23.045 -0.750 -23.498 1.00 92.56 83 ASP A C 1
ATOM 713 O O . ASP A 1 83 ? 22.509 -0.103 -22.596 1.00 92.56 83 ASP A O 1
ATOM 717 N N . PHE A 1 84 ? 22.983 -2.079 -23.572 1.00 92.00 84 PHE A N 1
ATOM 718 C CA . PHE A 1 84 ? 22.269 -2.884 -22.590 1.00 92.00 84 PHE A CA 1
ATOM 719 C C . PHE A 1 84 ? 22.882 -2.766 -21.188 1.00 92.00 84 PHE A C 1
ATOM 721 O O . PHE A 1 84 ? 22.138 -2.710 -20.215 1.00 92.00 84 PHE A O 1
ATOM 728 N N . GLU A 1 85 ? 24.210 -2.692 -21.062 1.00 94.25 85 GLU A N 1
ATOM 729 C CA . GLU A 1 85 ? 24.867 -2.635 -19.750 1.00 94.25 85 GLU A CA 1
ATOM 730 C C . GLU A 1 85 ? 24.633 -1.290 -19.060 1.00 94.25 85 GLU A C 1
ATOM 732 O O . GLU A 1 85 ? 24.374 -1.236 -17.855 1.00 94.25 85 GLU A O 1
ATOM 737 N N . ALA A 1 86 ? 24.715 -0.191 -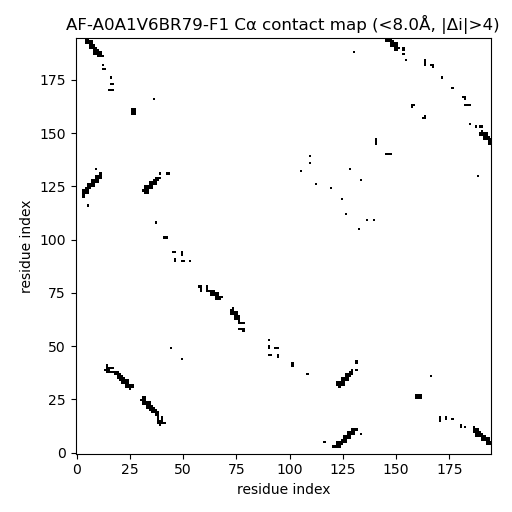19.814 1.00 93.06 86 ALA A N 1
ATOM 738 C CA . ALA A 1 86 ? 24.405 1.131 -19.284 1.00 93.06 86 ALA A CA 1
ATOM 739 C C . ALA A 1 86 ? 22.925 1.242 -18.887 1.00 93.06 86 ALA A C 1
ATOM 741 O O . ALA A 1 86 ? 22.607 1.809 -17.838 1.00 93.06 86 ALA A O 1
ATOM 742 N N . PHE A 1 87 ? 22.029 0.669 -19.696 1.00 93.88 87 PHE A N 1
ATOM 743 C CA . PHE A 1 87 ? 20.600 0.643 -19.404 1.00 93.88 87 PHE A CA 1
ATOM 744 C C . PHE A 1 87 ? 20.280 -0.190 -18.156 1.00 93.88 87 PHE A C 1
ATOM 746 O O . PHE A 1 87 ? 19.546 0.280 -17.289 1.00 93.88 87 PHE A O 1
ATOM 753 N N . ASP A 1 88 ? 20.868 -1.378 -18.007 1.00 92.94 88 ASP A N 1
ATOM 754 C CA . ASP A 1 88 ? 20.644 -2.235 -16.836 1.00 92.94 88 ASP A CA 1
ATOM 755 C C . ASP A 1 88 ? 21.096 -1.547 -15.535 1.00 92.94 88 ASP A C 1
ATOM 757 O O . ASP A 1 88 ? 20.342 -1.495 -14.565 1.00 92.94 88 ASP A O 1
ATOM 761 N N . LYS A 1 89 ? 22.256 -0.871 -15.546 1.00 95.94 89 LYS A N 1
ATOM 762 C CA . LYS A 1 89 ? 22.721 -0.059 -14.402 1.00 95.94 89 LYS A CA 1
ATOM 763 C C . LYS A 1 89 ? 21.770 1.087 -14.056 1.00 95.94 89 LYS A C 1
ATOM 765 O O . LYS A 1 89 ? 21.602 1.422 -12.883 1.00 95.94 89 LYS A O 1
ATOM 770 N N . LYS A 1 90 ? 21.160 1.713 -15.063 1.00 94.19 90 LYS A N 1
ATOM 771 C CA . LYS A 1 90 ? 20.153 2.761 -14.859 1.00 94.19 90 LYS A CA 1
ATOM 772 C C . LYS A 1 90 ? 18.882 2.184 -14.232 1.00 94.19 90 LYS A C 1
ATOM 774 O O . LYS A 1 90 ? 18.380 2.761 -13.271 1.00 94.19 90 LYS A O 1
ATOM 779 N N . VAL A 1 91 ? 18.407 1.035 -14.714 1.00 94.62 91 VAL A N 1
ATOM 780 C CA . VAL A 1 91 ? 17.264 0.318 -14.125 1.00 94.62 91 VAL A CA 1
ATOM 781 C C . VAL A 1 91 ? 17.554 -0.080 -12.676 1.00 94.62 91 VAL A C 1
ATOM 783 O O . VAL A 1 91 ? 16.687 0.082 -11.822 1.00 94.62 91 VAL A O 1
ATOM 786 N N . ASP A 1 92 ? 18.769 -0.540 -12.369 1.00 94.56 92 ASP A N 1
ATOM 787 C CA . ASP A 1 92 ? 19.195 -0.830 -10.995 1.00 94.56 92 ASP A CA 1
ATOM 788 C C . ASP A 1 92 ? 19.133 0.403 -10.095 1.00 94.56 92 ASP A C 1
ATOM 790 O O . ASP A 1 92 ? 18.622 0.334 -8.976 1.00 94.56 92 ASP A O 1
ATOM 794 N N . ALA A 1 93 ? 19.633 1.543 -10.572 1.00 95.19 93 ALA A N 1
ATOM 795 C CA . ALA A 1 93 ? 19.578 2.791 -9.823 1.00 95.19 93 ALA A CA 1
ATOM 796 C C . ALA A 1 93 ? 18.128 3.241 -9.574 1.00 95.19 93 ALA A C 1
ATOM 798 O O . ALA A 1 93 ? 17.783 3.583 -8.443 1.00 95.19 93 ALA A O 1
ATOM 799 N N . GLU A 1 94 ? 17.270 3.189 -10.598 1.00 93.38 94 GLU A N 1
ATOM 800 C CA . GLU A 1 94 ? 15.843 3.520 -10.482 1.00 93.38 94 GLU A CA 1
ATOM 801 C C . GLU A 1 94 ? 15.107 2.563 -9.532 1.00 93.38 94 GLU A C 1
ATOM 803 O O . GLU A 1 94 ? 14.287 3.003 -8.726 1.00 93.38 94 GLU A O 1
ATOM 808 N N . TYR A 1 95 ? 15.428 1.267 -9.566 1.00 93.38 95 TYR A N 1
ATOM 809 C CA . TYR A 1 95 ? 14.850 0.282 -8.654 1.00 93.38 95 TYR A CA 1
ATOM 810 C C . TYR A 1 95 ? 15.296 0.484 -7.208 1.00 93.38 95 TYR A C 1
ATOM 812 O O . TYR A 1 95 ? 14.467 0.422 -6.303 1.00 93.38 95 TYR A O 1
ATOM 820 N N . ASN A 1 96 ? 16.567 0.801 -6.973 1.00 93.50 96 ASN A N 1
ATOM 821 C CA . ASN A 1 96 ? 17.050 1.112 -5.630 1.00 93.50 96 ASN A CA 1
ATOM 822 C C . ASN A 1 96 ? 16.423 2.402 -5.075 1.00 93.50 96 ASN A C 1
ATOM 824 O O . ASN A 1 96 ? 16.031 2.439 -3.909 1.00 93.50 96 ASN A O 1
ATOM 828 N N . ASP A 1 97 ? 16.279 3.446 -5.896 1.00 92.56 97 ASP A N 1
ATOM 829 C CA . ASP A 1 97 ? 15.576 4.676 -5.506 1.00 92.56 97 ASP A CA 1
ATOM 830 C C . ASP A 1 97 ? 14.101 4.406 -5.173 1.00 92.56 97 ASP A C 1
ATOM 832 O O . ASP A 1 97 ? 13.591 4.858 -4.145 1.00 92.56 97 ASP A O 1
ATOM 836 N N . TYR A 1 98 ? 13.430 3.599 -5.995 1.00 90.69 98 TYR A N 1
ATOM 837 C CA . TYR A 1 98 ? 12.080 3.121 -5.724 1.00 90.69 98 TYR A CA 1
ATOM 838 C C . TYR A 1 98 ? 11.987 2.374 -4.383 1.00 90.69 98 TYR A C 1
ATOM 840 O O . TYR A 1 98 ? 11.146 2.725 -3.553 1.00 90.69 98 TYR A O 1
ATOM 848 N N . LEU A 1 99 ? 12.874 1.405 -4.128 1.00 90.75 99 LEU A N 1
ATOM 849 C CA . LEU A 1 99 ? 12.897 0.658 -2.867 1.00 90.75 99 LEU A CA 1
ATOM 850 C C . LEU A 1 99 ? 13.076 1.590 -1.665 1.00 90.75 99 LEU A C 1
ATOM 852 O O . LEU A 1 99 ? 12.369 1.445 -0.670 1.00 90.75 99 LEU A O 1
ATOM 856 N N . ASN A 1 100 ? 13.965 2.579 -1.763 1.00 91.06 100 ASN A N 1
ATOM 857 C CA . ASN A 1 100 ? 14.175 3.560 -0.698 1.00 91.06 100 ASN A CA 1
ATOM 858 C C . ASN A 1 100 ? 12.912 4.383 -0.417 1.00 91.06 100 ASN A C 1
ATOM 860 O O . ASN A 1 100 ? 12.541 4.563 0.744 1.00 91.06 100 ASN A O 1
ATOM 864 N N . LYS A 1 101 ? 12.222 4.852 -1.463 1.00 90.44 101 LYS A N 1
ATOM 865 C CA . LYS A 1 101 ? 10.969 5.613 -1.328 1.00 90.44 101 LYS A CA 1
ATOM 866 C C . LYS A 1 101 ? 9.855 4.778 -0.706 1.00 90.44 101 LYS A C 1
ATOM 868 O O . LYS A 1 101 ? 9.135 5.273 0.161 1.00 90.44 101 LYS A O 1
ATOM 873 N N .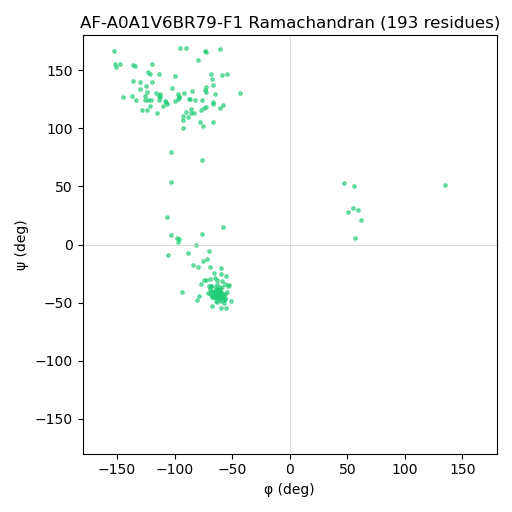 ILE A 1 102 ? 9.723 3.520 -1.122 1.00 90.00 102 ILE A N 1
ATOM 874 C CA . ILE A 1 102 ? 8.723 2.608 -0.565 1.00 90.00 102 ILE A CA 1
ATOM 875 C C . ILE A 1 102 ? 9.038 2.272 0.889 1.00 90.00 102 ILE A C 1
ATOM 877 O O . ILE A 1 102 ? 8.142 2.375 1.721 1.00 90.00 102 ILE A O 1
ATOM 881 N N . ASN A 1 103 ? 10.290 1.964 1.226 1.00 89.88 103 ASN A N 1
ATOM 882 C CA . ASN A 1 103 ? 10.692 1.707 2.609 1.00 89.88 103 ASN A CA 1
ATOM 883 C C . ASN A 1 103 ? 10.424 2.920 3.507 1.00 89.88 103 ASN A C 1
ATOM 885 O O . ASN A 1 103 ? 9.803 2.775 4.555 1.00 89.88 103 ASN A O 1
ATOM 889 N N . TYR A 1 104 ? 10.782 4.125 3.054 1.00 90.69 104 TYR A N 1
ATOM 890 C CA . TYR A 1 104 ? 10.467 5.359 3.774 1.00 90.69 104 TYR A CA 1
ATOM 891 C C . TYR A 1 104 ? 8.958 5.527 4.000 1.00 90.69 104 TYR A C 1
ATOM 893 O O . TYR A 1 104 ? 8.521 5.854 5.102 1.00 90.69 104 TYR A O 1
ATOM 901 N N . ARG A 1 105 ? 8.136 5.255 2.978 1.00 90.25 105 ARG A N 1
ATOM 902 C CA . ARG A 1 105 ? 6.675 5.308 3.110 1.00 90.25 105 ARG A CA 1
ATOM 903 C C . ARG A 1 105 ? 6.156 4.290 4.128 1.00 90.25 105 ARG A C 1
ATOM 905 O O . ARG A 1 105 ? 5.297 4.634 4.935 1.00 90.25 105 ARG A O 1
ATOM 912 N N . ILE A 1 106 ? 6.654 3.055 4.083 1.00 91.56 106 ILE A N 1
ATOM 913 C CA . ILE A 1 106 ? 6.296 1.994 5.034 1.00 91.56 106 ILE A CA 1
ATOM 914 C C . ILE A 1 106 ? 6.637 2.430 6.464 1.00 91.56 106 ILE A C 1
ATOM 916 O O . ILE A 1 106 ? 5.797 2.304 7.356 1.00 91.56 106 ILE A O 1
ATOM 920 N N . ASP A 1 107 ? 7.818 3.015 6.668 1.00 91.56 107 ASP A N 1
ATOM 921 C CA . ASP A 1 107 ? 8.231 3.548 7.966 1.00 91.56 107 ASP A CA 1
ATOM 922 C C . ASP A 1 107 ? 7.287 4.655 8.451 1.00 91.56 107 ASP A C 1
ATOM 924 O O . ASP A 1 107 ? 6.853 4.624 9.603 1.00 91.56 107 ASP A O 1
ATOM 928 N N . CYS A 1 108 ? 6.905 5.598 7.583 1.00 91.69 108 CYS A N 1
ATOM 929 C CA . CYS A 1 108 ? 5.929 6.634 7.926 1.00 91.69 108 CYS A CA 1
ATOM 930 C C . CYS A 1 108 ? 4.575 6.038 8.337 1.00 91.69 108 CYS A C 1
ATOM 932 O O . CYS A 1 108 ? 4.031 6.434 9.366 1.00 91.69 108 CYS A O 1
ATOM 934 N N . ILE A 1 109 ? 4.053 5.058 7.588 1.00 94.62 109 ILE A N 1
ATOM 935 C CA . ILE A 1 109 ? 2.792 4.373 7.919 1.00 94.62 109 ILE A CA 1
ATOM 936 C C . ILE A 1 109 ? 2.865 3.760 9.322 1.00 94.62 109 ILE A C 1
ATOM 938 O O . ILE A 1 109 ? 1.942 3.932 10.122 1.00 94.62 109 ILE A O 1
ATOM 942 N N . PHE A 1 110 ? 3.961 3.071 9.651 1.00 94.62 110 PHE A N 1
ATOM 943 C CA . PHE A 1 110 ? 4.096 2.431 10.959 1.00 94.62 110 PHE A CA 1
ATOM 944 C C . PHE A 1 110 ? 4.383 3.406 12.102 1.00 94.62 110 PHE A C 1
ATOM 946 O O . PHE A 1 110 ? 3.923 3.166 13.218 1.00 94.62 110 PHE A O 1
ATOM 953 N N . GLN A 1 111 ? 5.062 4.525 11.842 1.00 92.44 111 GLN A N 1
ATOM 954 C CA . GLN A 1 111 ? 5.192 5.617 12.812 1.00 92.44 111 GLN A CA 1
ATOM 955 C C . GLN A 1 111 ? 3.828 6.235 13.134 1.00 92.44 111 GLN A C 1
ATOM 957 O O . GLN A 1 111 ? 3.496 6.416 14.306 1.00 92.44 111 GLN A O 1
ATOM 962 N N . THR A 1 112 ? 3.013 6.507 12.110 1.00 93.31 112 THR A N 1
ATOM 963 C CA . THR A 1 112 ? 1.635 6.988 12.269 1.00 93.31 112 THR A CA 1
ATOM 964 C C . THR A 1 112 ? 0.800 5.984 13.059 1.00 93.31 112 THR A C 1
ATOM 966 O O . THR A 1 112 ? 0.144 6.360 14.030 1.00 93.31 112 THR A O 1
ATOM 969 N N . PHE A 1 113 ? 0.860 4.702 12.693 1.00 94.62 113 PHE A N 1
ATOM 970 C CA . PHE A 1 113 ? 0.181 3.635 13.421 1.00 94.62 113 PHE A CA 1
ATOM 971 C C . PHE A 1 113 ? 0.565 3.612 14.906 1.00 94.62 113 PHE A C 1
ATOM 973 O O . PHE A 1 113 ? -0.329 3.694 15.744 1.00 94.62 113 PHE A O 1
ATOM 980 N N . ASP A 1 114 ? 1.857 3.545 15.248 1.00 92.38 114 ASP A N 1
ATOM 981 C CA . ASP A 1 114 ? 2.300 3.457 16.648 1.00 92.38 114 ASP A CA 1
ATOM 982 C C . ASP A 1 114 ? 1.889 4.696 17.458 1.00 92.38 114 ASP A C 1
ATOM 984 O O . ASP A 1 114 ? 1.371 4.571 18.571 1.00 92.38 114 ASP A O 1
ATOM 988 N N . LEU A 1 115 ? 2.033 5.891 16.874 1.00 92.50 115 LEU A N 1
ATOM 989 C CA . LEU A 1 115 ? 1.642 7.145 17.513 1.00 92.50 115 LEU A CA 1
ATOM 990 C C . LEU A 1 115 ? 0.146 7.158 17.854 1.00 92.50 115 LEU A C 1
ATOM 992 O O . LEU A 1 115 ? -0.230 7.360 19.012 1.00 92.50 115 LEU A O 1
ATOM 996 N N . PHE A 1 116 ? -0.718 6.918 16.867 1.00 92.38 116 PHE A N 1
ATOM 997 C CA . PHE A 1 116 ? -2.167 6.986 17.067 1.00 92.38 116 PHE A CA 1
ATOM 998 C C . PHE A 1 116 ? -2.709 5.807 17.870 1.00 92.38 116 PHE A C 1
ATOM 1000 O O . PHE A 1 116 ? -3.649 5.977 18.649 1.00 92.38 116 PHE A O 1
ATOM 1007 N N . TYR A 1 117 ? -2.083 4.634 17.762 1.00 91.75 117 TYR A N 1
ATOM 1008 C CA . TYR A 1 117 ? -2.396 3.486 18.603 1.00 91.75 117 TYR A CA 1
ATOM 1009 C C . TYR A 1 117 ? -2.259 3.814 20.095 1.00 91.75 117 TYR A C 1
ATOM 1011 O O . TYR A 1 117 ? -3.112 3.417 20.897 1.00 91.75 117 TYR A O 1
ATOM 1019 N N . ARG A 1 118 ? -1.198 4.545 20.463 1.00 89.44 118 ARG A N 1
ATOM 1020 C CA . ARG A 1 118 ? -0.915 4.955 21.846 1.00 89.44 118 ARG A CA 1
ATOM 1021 C C . ARG A 1 118 ? -1.765 6.144 22.285 1.00 89.44 118 ARG A C 1
ATOM 1023 O O . ARG A 1 118 ? -2.311 6.110 23.386 1.00 89.44 118 ARG A O 1
ATOM 1030 N N . LEU A 1 119 ? -1.898 7.171 21.439 1.00 89.50 119 LEU A N 1
ATOM 1031 C CA . LEU A 1 119 ? -2.642 8.394 21.769 1.00 89.50 119 LEU A CA 1
ATOM 1032 C C . LEU A 1 119 ? -4.139 8.143 21.981 1.00 89.50 119 LEU A C 1
ATOM 1034 O O . LEU A 1 119 ? -4.745 8.764 22.849 1.00 89.50 119 LEU A O 1
ATOM 1038 N N . TYR A 1 120 ? -4.739 7.241 21.206 1.00 87.81 120 TYR A N 1
ATOM 1039 C CA . TYR A 1 120 ? -6.177 6.966 21.240 1.00 87.81 120 TYR A CA 1
ATOM 1040 C C . TYR A 1 120 ? -6.490 5.661 21.983 1.00 87.81 120 TYR A C 1
ATOM 1042 O O . TYR A 1 120 ? -7.151 4.758 21.474 1.00 87.81 120 TYR A O 1
ATOM 1050 N N . SER A 1 121 ? -6.005 5.542 23.219 1.00 83.44 121 SER A N 1
ATOM 1051 C CA . SER A 1 121 ? -6.260 4.369 24.067 1.00 83.44 121 SER A CA 1
ATOM 1052 C C . SER A 1 121 ? -7.729 4.208 24.476 1.00 83.44 121 SER A C 1
ATOM 1054 O O . SER A 1 121 ? -8.176 3.090 24.720 1.00 83.44 121 SER A O 1
ATOM 1056 N N . ASP A 1 122 ? -8.485 5.302 24.486 1.00 88.00 122 ASP A N 1
ATOM 1057 C CA . ASP A 1 122 ? -9.877 5.411 24.918 1.00 88.00 122 ASP A CA 1
ATOM 1058 C C . ASP A 1 122 ? -10.860 5.584 23.747 1.00 88.00 122 ASP A C 1
ATOM 1060 O O . ASP A 1 122 ? -11.946 6.143 23.910 1.00 88.00 122 ASP A O 1
ATOM 1064 N N . ARG A 1 123 ? -10.483 5.150 22.537 1.00 89.69 123 ARG A N 1
ATOM 1065 C CA . ARG A 1 123 ? -11.318 5.294 21.338 1.00 89.69 123 ARG A CA 1
ATOM 1066 C C . ARG A 1 123 ? -11.374 4.012 20.525 1.00 89.69 123 ARG A C 1
ATOM 1068 O O . ARG A 1 123 ? -10.435 3.221 20.520 1.00 89.69 123 ARG A O 1
ATOM 1075 N N . ASN A 1 124 ? -12.464 3.855 19.775 1.00 90.00 124 ASN A N 1
ATOM 1076 C CA . ASN A 1 124 ? -12.532 2.846 18.726 1.00 90.00 124 ASN A CA 1
ATOM 1077 C C . ASN A 1 124 ? -11.666 3.293 17.546 1.00 90.00 124 ASN A C 1
ATOM 1079 O O . ASN A 1 124 ? -11.775 4.444 17.100 1.00 90.00 124 ASN A O 1
ATOM 1083 N N . ILE A 1 125 ? -10.816 2.398 17.046 1.00 91.94 125 ILE A N 1
ATOM 1084 C CA . ILE A 1 125 ? -9.913 2.682 15.927 1.00 91.94 125 ILE A CA 1
ATOM 1085 C C . ILE A 1 125 ? -9.916 1.527 14.936 1.00 91.94 125 ILE A C 1
ATOM 1087 O O . ILE A 1 125 ? -9.899 0.355 15.322 1.00 91.94 125 ILE A O 1
ATOM 1091 N N . ILE A 1 126 ? -9.875 1.869 13.654 1.00 91.56 126 ILE A N 1
ATOM 1092 C CA . ILE A 1 126 ? -9.650 0.928 12.564 1.00 91.56 126 ILE A CA 1
ATOM 1093 C C . ILE A 1 126 ? -8.512 1.466 11.708 1.00 91.56 126 ILE A C 1
ATOM 1095 O O . ILE A 1 126 ? -8.642 2.514 11.080 1.00 91.56 126 ILE A O 1
ATOM 1099 N N . PHE A 1 127 ? -7.408 0.730 11.675 1.00 93.38 127 PHE A N 1
ATOM 1100 C CA . PHE A 1 127 ? -6.314 0.943 10.741 1.00 93.38 127 PHE A CA 1
ATOM 1101 C C . PHE A 1 127 ? -6.485 0.007 9.555 1.00 93.38 127 PHE A C 1
ATOM 1103 O O . PHE A 1 127 ? -6.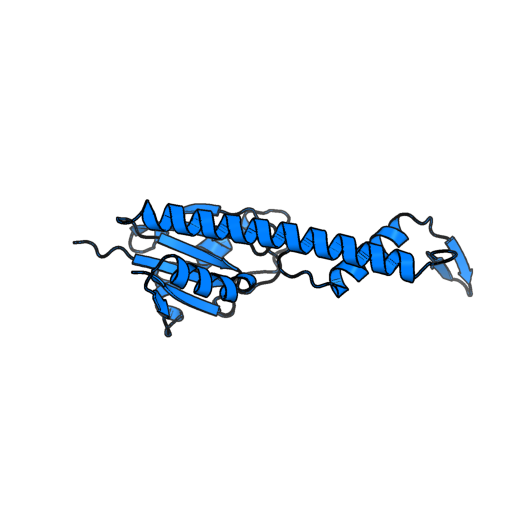617 -1.199 9.734 1.00 93.38 127 PHE A O 1
ATOM 1110 N N . THR A 1 128 ? -6.470 0.552 8.348 1.00 91.50 128 THR A N 1
ATOM 1111 C CA . THR A 1 128 ? -6.626 -0.206 7.112 1.00 91.50 128 THR A CA 1
ATOM 1112 C C . THR A 1 128 ? -5.342 -0.118 6.303 1.00 91.50 128 THR A C 1
ATOM 1114 O O . THR A 1 128 ? -4.980 0.953 5.822 1.00 91.50 128 THR A O 1
ATOM 1117 N N . PHE A 1 129 ? -4.658 -1.248 6.159 1.00 92.25 129 PHE A N 1
ATOM 1118 C CA . PHE A 1 129 ? -3.331 -1.361 5.570 1.00 92.25 129 PHE A CA 1
ATOM 1119 C C . PHE A 1 129 ? -3.344 -2.134 4.249 1.00 92.25 129 PHE A C 1
ATOM 1121 O O . PHE A 1 129 ? -4.097 -3.102 4.104 1.00 92.25 129 PHE A O 1
ATOM 1128 N N . PRO A 1 130 ? -2.463 -1.780 3.304 1.00 90.31 130 PRO A N 1
ATOM 1129 C CA . PRO A 1 130 ? -2.251 -2.575 2.104 1.00 90.31 130 PRO A CA 1
ATOM 1130 C C . PRO A 1 130 ? -1.604 -3.927 2.456 1.00 90.31 130 PRO A C 1
ATOM 1132 O O . PRO A 1 130 ? -0.744 -4.014 3.331 1.00 90.31 130 PRO A O 1
ATOM 1135 N N . SER A 1 131 ? -1.982 -5.010 1.775 1.00 89.75 131 SER A N 1
ATOM 1136 C CA . SER A 1 131 ? -1.478 -6.366 2.056 1.00 89.75 131 SER A CA 1
ATOM 1137 C C . SER A 1 131 ? 0.045 -6.498 1.923 1.00 89.75 131 SER A C 1
ATOM 1139 O O . SER A 1 131 ? 0.649 -7.355 2.562 1.00 89.75 131 SER A O 1
ATOM 1141 N N . GLN A 1 132 ? 0.660 -5.628 1.120 1.00 88.50 132 GLN A N 1
ATOM 1142 C CA . GLN A 1 132 ? 2.093 -5.576 0.817 1.00 88.50 132 GLN A CA 1
ATOM 1143 C C . GLN A 1 132 ? 2.942 -5.380 2.075 1.00 88.50 132 GLN A C 1
ATOM 1145 O O . GLN A 1 132 ? 4.050 -5.895 2.144 1.00 88.50 132 GLN A O 1
ATOM 1150 N N . ILE A 1 133 ? 2.422 -4.672 3.083 1.00 91.81 133 ILE A N 1
ATOM 1151 C CA . ILE A 1 133 ? 3.184 -4.338 4.295 1.00 91.81 133 ILE A CA 1
ATOM 1152 C C . ILE A 1 133 ? 2.924 -5.313 5.448 1.00 91.81 133 ILE A C 1
ATOM 1154 O O . ILE A 1 133 ? 3.413 -5.114 6.559 1.00 91.81 133 ILE A O 1
ATOM 1158 N N . LYS A 1 134 ? 2.142 -6.374 5.212 1.00 90.81 134 LYS A N 1
ATOM 1159 C CA . LYS A 1 134 ? 1.746 -7.325 6.257 1.00 90.81 134 LYS A CA 1
ATOM 1160 C C . LYS A 1 134 ? 2.948 -8.016 6.906 1.00 90.81 134 LYS A C 1
ATOM 1162 O O . LYS A 1 134 ? 2.937 -8.220 8.115 1.00 90.81 134 LYS A O 1
ATOM 1167 N N . SER A 1 135 ? 3.978 -8.364 6.132 1.00 87.62 135 SER A N 1
ATOM 1168 C CA . SER A 1 135 ? 5.210 -8.958 6.673 1.00 87.62 135 SER A CA 1
ATOM 1169 C C . SER A 1 135 ? 5.852 -8.050 7.719 1.00 87.62 135 SER A C 1
ATOM 1171 O O . SER A 1 135 ? 6.126 -8.492 8.829 1.00 87.62 135 SER A O 1
ATOM 1173 N N . ASN A 1 136 ? 5.992 -6.766 7.393 1.00 91.38 136 ASN A N 1
ATOM 1174 C CA . ASN A 1 136 ? 6.606 -5.763 8.257 1.00 91.38 136 ASN A CA 1
ATOM 1175 C C . ASN A 1 136 ? 5.743 -5.455 9.488 1.00 91.38 136 ASN A C 1
ATOM 1177 O O . ASN A 1 136 ? 6.268 -5.114 10.544 1.00 91.38 136 ASN A O 1
ATOM 1181 N N . PHE A 1 137 ? 4.420 -5.589 9.378 1.00 92.56 137 PHE A N 1
ATOM 1182 C CA . PHE A 1 137 ? 3.512 -5.342 10.495 1.00 92.56 137 PHE A CA 1
ATOM 1183 C C . PHE A 1 137 ? 3.793 -6.260 11.690 1.00 92.56 137 PHE A C 1
ATOM 1185 O O . PHE A 1 137 ? 3.806 -5.789 12.824 1.00 92.56 137 PHE A O 1
ATOM 1192 N N . ASN A 1 138 ? 4.085 -7.542 11.450 1.00 87.56 138 ASN A N 1
ATOM 1193 C CA . ASN A 1 138 ? 4.421 -8.479 12.526 1.00 87.56 138 ASN A CA 1
ATOM 1194 C C . ASN A 1 138 ? 5.702 -8.067 13.266 1.00 87.56 138 ASN A C 1
ATOM 1196 O O . ASN A 1 138 ? 5.758 -8.144 14.494 1.00 87.56 138 ASN A O 1
ATOM 1200 N N . ASP A 1 139 ? 6.706 -7.580 12.535 1.00 90.19 139 ASP A N 1
ATOM 1201 C CA . ASP A 1 139 ? 7.950 -7.087 13.129 1.00 90.19 139 ASP A CA 1
ATOM 1202 C C . ASP A 1 139 ? 7.695 -5.853 14.002 1.00 90.19 139 ASP A C 1
ATOM 1204 O O . ASP A 1 139 ? 8.237 -5.746 15.103 1.00 90.19 139 ASP A O 1
ATOM 1208 N N . ILE A 1 140 ? 6.820 -4.948 13.551 1.00 90.69 140 ILE A N 1
ATOM 1209 C CA . ILE A 1 140 ? 6.423 -3.750 14.302 1.00 90.69 140 ILE A CA 1
ATOM 1210 C C . ILE A 1 140 ? 5.655 -4.109 15.574 1.00 90.69 140 ILE A C 1
ATOM 1212 O O . ILE A 1 140 ? 5.954 -3.557 16.634 1.00 90.69 140 ILE A O 1
ATOM 1216 N N . LEU A 1 141 ? 4.705 -5.047 15.502 1.00 90.12 141 LEU A N 1
ATOM 1217 C CA . LEU A 1 141 ? 3.971 -5.513 16.680 1.00 90.12 141 LEU A CA 1
ATOM 1218 C C . LEU A 1 141 ? 4.919 -6.089 17.737 1.00 90.12 141 LEU A C 1
ATOM 1220 O O . LEU A 1 141 ? 4.828 -5.718 18.906 1.00 90.12 141 LEU A O 1
ATOM 1224 N N . ASN A 1 142 ? 5.862 -6.936 17.314 1.00 88.50 142 ASN A N 1
ATOM 1225 C CA . ASN A 1 142 ? 6.855 -7.537 18.201 1.00 88.50 142 ASN A CA 1
ATOM 1226 C C . ASN A 1 142 ? 7.785 -6.484 18.812 1.00 88.50 142 ASN A C 1
ATOM 1228 O O . ASN A 1 142 ? 7.976 -6.463 20.025 1.00 88.50 142 ASN A O 1
ATOM 1232 N N . LYS A 1 143 ? 8.332 -5.583 17.986 1.00 90.75 143 LYS A N 1
ATOM 1233 C CA . LYS A 1 143 ? 9.234 -4.509 18.425 1.00 90.75 143 LYS A CA 1
ATOM 1234 C C . LYS A 1 143 ? 8.585 -3.591 19.461 1.00 90.75 143 LYS A C 1
ATOM 1236 O O . LYS A 1 143 ? 9.266 -3.126 20.370 1.00 90.75 143 LYS A O 1
ATOM 1241 N N . ASN A 1 144 ? 7.289 -3.330 19.314 1.00 87.88 144 ASN A N 1
ATOM 1242 C CA . ASN A 1 144 ? 6.551 -2.397 20.161 1.00 87.88 144 ASN A CA 1
ATOM 1243 C C . ASN A 1 144 ? 5.764 -3.089 21.287 1.00 87.88 144 ASN A C 1
ATOM 1245 O O . ASN A 1 144 ? 5.009 -2.411 21.985 1.00 87.88 144 ASN A O 1
ATOM 1249 N N . GLU A 1 145 ? 5.928 -4.407 21.451 1.00 90.94 145 GLU A N 1
ATOM 1250 C CA . GLU A 1 145 ? 5.235 -5.244 22.442 1.00 90.94 145 GLU A CA 1
ATOM 1251 C C . GLU A 1 145 ? 3.697 -5.151 22.368 1.00 90.94 145 GLU A C 1
ATOM 1253 O O . GLU A 1 145 ? 2.983 -5.294 23.365 1.00 90.94 145 GLU A O 1
ATOM 1258 N N . ILE A 1 146 ? 3.160 -4.921 21.167 1.00 91.00 146 ILE A N 1
ATOM 1259 C CA . ILE A 1 146 ? 1.719 -4.814 20.939 1.00 91.00 146 ILE A CA 1
ATOM 1260 C C . ILE A 1 146 ? 1.147 -6.222 20.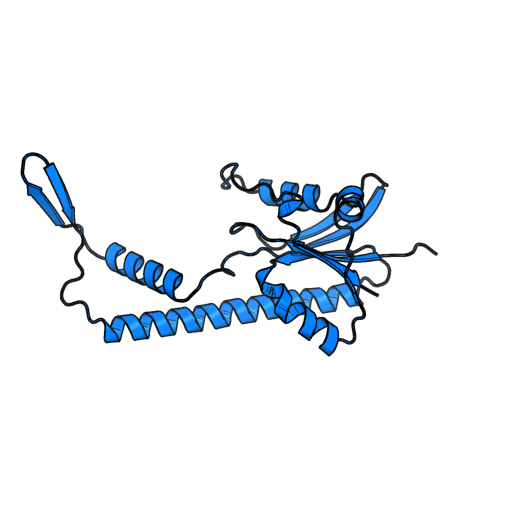787 1.00 91.00 146 ILE A C 1
ATOM 1262 O O . ILE A 1 146 ? 1.412 -6.922 19.810 1.00 91.00 146 ILE A O 1
ATOM 1266 N N . LYS A 1 147 ? 0.318 -6.638 21.748 1.00 90.38 147 LYS A N 1
ATOM 1267 C CA . LYS A 1 147 ? -0.396 -7.916 21.661 1.00 90.38 147 LYS A CA 1
ATOM 1268 C C . LYS A 1 147 ? -1.514 -7.818 20.629 1.00 90.38 147 LYS A C 1
ATOM 1270 O O . LYS A 1 147 ? -2.293 -6.863 20.630 1.00 90.38 147 LYS A O 1
ATOM 1275 N N . CYS A 1 148 ? -1.628 -8.842 19.793 1.00 91.00 148 CYS A N 1
ATOM 1276 C CA . CYS A 1 148 ? -2.705 -8.956 18.825 1.00 91.00 148 CYS A CA 1
ATOM 1277 C C . CYS A 1 148 ? -3.293 -10.368 18.778 1.00 91.00 148 CYS A C 1
ATOM 1279 O O . CYS A 1 148 ? -2.609 -11.354 19.050 1.00 91.00 148 CYS A O 1
ATOM 1281 N N . GLU A 1 149 ? -4.547 -10.455 18.357 1.00 89.88 149 GLU A N 1
ATOM 1282 C CA . GLU A 1 149 ? -5.247 -11.693 18.031 1.00 89.88 149 GLU A CA 1
ATOM 1283 C C . GLU A 1 149 ? -5.703 -11.626 16.570 1.00 89.88 149 GLU A C 1
ATOM 1285 O O . GLU A 1 149 ? -6.396 -10.684 16.179 1.00 89.88 149 GLU A O 1
ATOM 1290 N N . GLU A 1 150 ? -5.321 -12.607 15.750 1.00 88.56 150 GLU A N 1
ATOM 1291 C CA . GLU A 1 150 ? -5.839 -12.709 14.384 1.00 88.56 150 GLU A CA 1
ATOM 1292 C C . GLU A 1 150 ? -7.273 -13.251 14.401 1.00 88.56 150 GLU A C 1
ATOM 1294 O O . GLU A 1 150 ? -7.554 -14.329 14.927 1.00 88.56 150 GLU A O 1
ATOM 1299 N N . LEU A 1 151 ? -8.198 -12.501 13.805 1.00 83.62 151 LEU A N 1
ATOM 1300 C CA . LEU A 1 151 ? -9.616 -12.829 13.796 1.00 83.62 151 LEU A CA 1
ATOM 1301 C C . LEU A 1 151 ? -9.952 -13.688 12.572 1.00 83.62 151 LEU A C 1
ATOM 1303 O O . LEU A 1 151 ? -9.918 -13.232 11.432 1.00 83.62 151 LEU A O 1
ATOM 1307 N N . THR A 1 152 ? -10.343 -14.937 12.815 1.00 61.81 152 THR A N 1
ATOM 1308 C CA . THR A 1 152 ? -10.623 -15.935 11.766 1.00 61.81 152 THR A CA 1
ATOM 1309 C C . THR A 1 152 ? -12.000 -15.788 11.101 1.00 61.81 152 THR A C 1
ATOM 1311 O O . THR A 1 152 ? -12.204 -16.283 9.993 1.00 61.81 152 THR A O 1
ATOM 1314 N N . LYS A 1 153 ? -12.964 -15.087 11.724 1.00 59.25 153 LYS A N 1
ATOM 1315 C CA . LYS A 1 153 ? -14.312 -14.840 11.165 1.00 59.25 153 LYS A CA 1
ATOM 1316 C C . LYS A 1 153 ? -14.444 -13.415 10.614 1.00 59.25 153 LYS A C 1
ATOM 1318 O O . LYS A 1 153 ? -15.052 -12.548 11.233 1.00 59.25 153 LYS A O 1
ATOM 1323 N N . ILE A 1 154 ? -13.911 -13.219 9.408 1.00 58.12 154 ILE A N 1
ATOM 1324 C CA . ILE A 1 154 ? -13.853 -11.951 8.652 1.00 58.12 154 ILE A CA 1
ATOM 1325 C C . ILE A 1 154 ? -15.229 -11.277 8.479 1.00 58.12 154 ILE A C 1
ATOM 1327 O O . ILE A 1 154 ? -15.328 -10.055 8.510 1.00 58.12 154 ILE A O 1
ATOM 1331 N N . ASN A 1 155 ? -16.307 -12.050 8.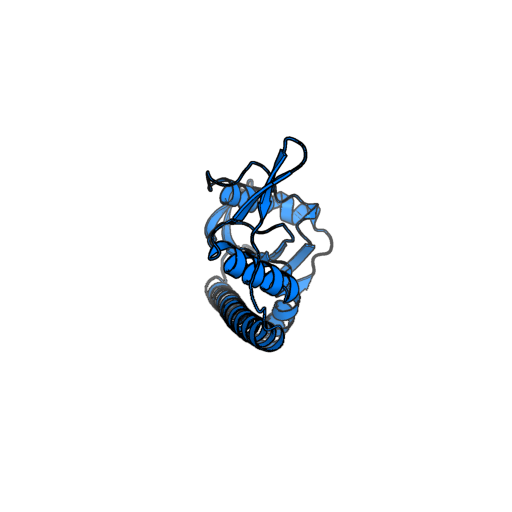303 1.00 57.28 155 ASN A N 1
ATOM 1332 C CA . ASN A 1 155 ? -17.568 -11.497 7.796 1.00 57.28 155 ASN A CA 1
ATOM 1333 C C . ASN A 1 155 ? -18.297 -10.559 8.762 1.00 57.28 155 ASN A C 1
ATOM 1335 O O . ASN A 1 155 ? -18.802 -9.545 8.303 1.00 57.28 155 ASN A O 1
ATOM 1339 N N . ASN A 1 156 ? -18.386 -10.868 10.057 1.00 65.12 156 ASN A N 1
ATOM 1340 C CA . ASN A 1 156 ? -19.301 -10.118 10.925 1.00 65.12 156 ASN A CA 1
ATOM 1341 C C . ASN A 1 156 ? -18.696 -8.784 11.368 1.00 65.12 156 ASN A C 1
ATOM 1343 O O . ASN A 1 156 ? -19.310 -7.754 11.164 1.00 65.12 156 ASN A O 1
ATOM 1347 N N . ILE A 1 157 ? -17.445 -8.770 11.836 1.00 68.19 157 ILE A N 1
ATOM 1348 C CA . ILE A 1 157 ? -16.804 -7.536 12.327 1.00 68.19 157 ILE A CA 1
ATOM 1349 C C . ILE A 1 157 ? -16.641 -6.498 11.205 1.00 68.19 157 ILE A C 1
ATOM 1351 O O . ILE A 1 157 ? -16.881 -5.315 11.415 1.00 68.19 157 ILE A O 1
ATOM 1355 N N . VAL A 1 158 ? -16.272 -6.926 9.993 1.00 65.25 158 VAL A N 1
ATOM 1356 C CA . VAL A 1 158 ? -16.139 -6.020 8.834 1.00 65.25 158 VAL A CA 1
ATOM 1357 C C . VAL A 1 158 ? -17.493 -5.482 8.379 1.00 65.25 158 VAL A C 1
ATOM 1359 O O . VAL A 1 158 ? -17.558 -4.332 7.947 1.00 65.25 158 VAL A O 1
ATOM 1362 N N . ARG A 1 159 ? -18.554 -6.301 8.468 1.00 66.31 159 ARG A N 1
ATOM 1363 C CA . ARG A 1 159 ? -19.935 -5.892 8.163 1.00 66.31 159 ARG A CA 1
ATOM 1364 C C . ARG A 1 159 ? -20.443 -4.889 9.186 1.00 66.31 159 ARG A C 1
ATOM 1366 O O . ARG A 1 159 ? -20.844 -3.804 8.794 1.00 66.31 159 ARG A O 1
ATOM 1373 N N . ASP A 1 160 ? -20.353 -5.233 10.467 1.00 68.69 160 ASP A N 1
ATOM 1374 C CA . ASP A 1 160 ? -20.894 -4.443 11.577 1.00 68.69 160 ASP A CA 1
ATOM 1375 C C . ASP A 1 160 ? -20.218 -3.068 11.691 1.00 68.69 160 ASP A C 1
ATOM 1377 O O . ASP A 1 160 ? -20.830 -2.093 12.120 1.00 68.69 160 ASP A O 1
ATOM 1381 N N . LEU A 1 161 ? -18.943 -2.983 11.299 1.00 70.81 161 LEU A N 1
ATOM 1382 C CA . LEU A 1 161 ? -18.161 -1.746 11.306 1.00 70.81 161 LEU A CA 1
ATOM 1383 C C . LEU A 1 161 ? -18.116 -1.046 9.947 1.00 70.81 161 LEU A C 1
ATOM 1385 O O . LEU A 1 161 ? -17.417 -0.043 9.801 1.00 70.81 161 LEU A O 1
ATOM 1389 N N . GLU A 1 162 ? -18.817 -1.593 8.951 1.00 72.62 162 GLU A N 1
ATOM 1390 C CA . GLU A 1 162 ? -18.930 -1.050 7.599 1.00 72.62 162 GLU A CA 1
ATOM 1391 C C . GLU A 1 162 ? -17.579 -0.702 6.951 1.00 72.62 162 GLU A C 1
ATOM 1393 O O . GLU A 1 162 ? -17.488 0.173 6.093 1.00 72.62 162 GLU A O 1
ATOM 1398 N N . VAL A 1 163 ? -16.497 -1.386 7.334 1.00 70.00 163 VAL A N 1
ATOM 1399 C CA . VAL A 1 163 ? -15.123 -1.013 6.945 1.00 70.00 163 VAL A CA 1
ATOM 1400 C C . VAL A 1 163 ? -14.994 -0.907 5.426 1.00 70.00 163 VAL A C 1
ATOM 1402 O O . VAL A 1 163 ? -14.407 0.035 4.901 1.00 70.00 163 VAL A O 1
ATOM 1405 N N . LEU A 1 164 ? -15.622 -1.834 4.702 1.00 69.19 164 LEU A N 1
ATOM 1406 C CA . LEU A 1 164 ? -15.665 -1.819 3.242 1.00 69.19 164 LEU A CA 1
ATOM 1407 C C . LEU A 1 164 ? -16.491 -0.678 2.662 1.00 69.19 164 LEU A C 1
ATOM 1409 O O . LEU A 1 164 ? -16.132 -0.168 1.605 1.00 69.19 164 LEU A O 1
ATOM 1413 N N . HIS A 1 165 ? -17.592 -0.289 3.307 1.00 74.81 165 HIS A N 1
ATOM 1414 C CA . HIS A 1 165 ? -18.359 0.875 2.876 1.00 74.81 165 HIS A CA 1
ATOM 1415 C C . HIS A 1 165 ? -17.471 2.114 2.931 1.00 74.81 165 HIS A C 1
ATOM 1417 O O . HIS A 1 165 ? -17.384 2.830 1.941 1.00 74.81 165 HIS A O 1
ATOM 1423 N N . TRP A 1 166 ? -16.743 2.310 4.031 1.00 74.62 166 TRP A N 1
ATOM 1424 C CA . TRP A 1 166 ? -15.867 3.465 4.207 1.00 74.62 166 TRP A CA 1
ATOM 1425 C C . TRP A 1 166 ? -14.685 3.455 3.237 1.00 74.62 166 TRP A C 1
ATOM 1427 O O . TRP A 1 166 ? -14.450 4.458 2.565 1.00 74.62 166 TRP A O 1
ATOM 1437 N N . ILE A 1 167 ? -14.010 2.314 3.053 1.00 72.31 167 ILE A N 1
ATOM 1438 C CA . ILE A 1 167 ? -12.957 2.174 2.030 1.00 72.31 167 ILE A CA 1
ATOM 1439 C C . ILE A 1 167 ? -13.499 2.532 0.635 1.00 72.31 167 ILE A C 1
ATOM 1441 O O . ILE A 1 167 ? -12.878 3.306 -0.097 1.00 72.31 167 ILE A O 1
ATOM 1445 N N . ASN A 1 168 ? -14.674 2.011 0.265 1.00 73.62 168 ASN A N 1
ATOM 1446 C CA . ASN A 1 168 ? -15.296 2.285 -1.033 1.00 73.62 168 ASN A CA 1
ATOM 1447 C C . ASN A 1 168 ? -15.786 3.733 -1.166 1.00 73.62 168 ASN A C 1
ATOM 1449 O O . ASN A 1 168 ? -15.672 4.328 -2.233 1.00 73.62 168 ASN A O 1
ATOM 1453 N N . TYR A 1 169 ? -16.326 4.315 -0.098 1.00 75.94 169 TYR A N 1
ATOM 1454 C CA . TYR A 1 169 ? -16.791 5.698 -0.066 1.00 75.94 169 TYR A CA 1
ATOM 1455 C C . TYR A 1 169 ? -15.641 6.660 -0.350 1.00 75.94 169 TYR A C 1
ATOM 1457 O O . TYR A 1 169 ? -15.775 7.570 -1.167 1.00 75.94 169 TYR A O 1
ATOM 1465 N N . TYR A 1 170 ? -14.499 6.447 0.300 1.00 72.44 170 TYR A N 1
ATOM 1466 C CA . TYR A 1 170 ? -13.356 7.322 0.116 1.00 72.44 170 TYR A CA 1
ATOM 1467 C C . TYR A 1 170 ? -12.593 7.075 -1.190 1.00 72.44 170 TYR A C 1
ATOM 1469 O O . TYR A 1 170 ? -12.120 8.042 -1.782 1.00 72.44 170 TYR A O 1
ATOM 1477 N N . SER A 1 171 ? -12.506 5.832 -1.672 1.00 66.44 171 SER A N 1
ATOM 1478 C CA . SER A 1 171 ? -11.908 5.550 -2.989 1.00 66.44 171 SER A CA 1
ATOM 1479 C C . SER A 1 171 ? -12.708 6.182 -4.126 1.00 66.44 171 SER A C 1
ATOM 1481 O O . SER A 1 171 ? -12.142 6.901 -4.945 1.00 66.44 171 SER A O 1
ATOM 1483 N N . LYS A 1 172 ? -14.040 6.081 -4.089 1.00 66.44 172 LYS A N 1
ATOM 1484 C CA . LYS A 1 172 ? -14.928 6.662 -5.110 1.00 66.44 172 LYS A CA 1
ATOM 1485 C C . LYS A 1 172 ? -15.019 8.192 -5.115 1.00 66.44 172 LYS A C 1
ATOM 1487 O O . LYS A 1 172 ? -15.663 8.754 -5.997 1.00 66.44 172 LYS A O 1
ATOM 1492 N N . LYS A 1 173 ? -14.398 8.901 -4.163 1.00 62.34 173 LYS A N 1
ATOM 1493 C CA . LYS A 1 173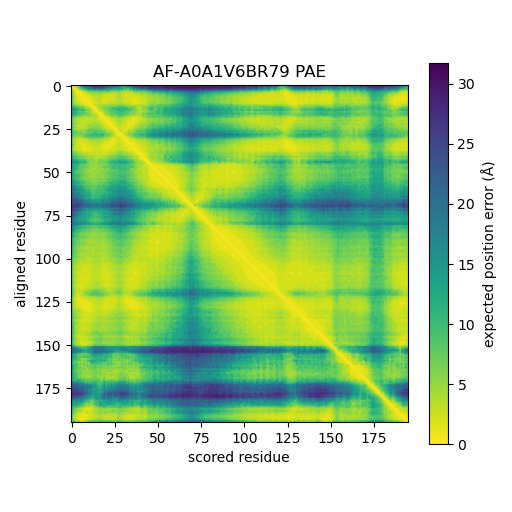 ? -14.350 10.377 -4.187 1.00 62.34 173 LYS A CA 1
ATOM 1494 C C . LYS A 1 173 ? -13.426 10.941 -5.269 1.00 62.34 173 LYS A C 1
ATOM 1496 O O . LYS A 1 173 ? -13.490 12.142 -5.530 1.00 62.34 173 LYS A O 1
ATOM 1501 N N . ASN A 1 174 ? -12.580 10.121 -5.895 1.00 54.75 174 ASN A N 1
ATOM 1502 C CA . ASN A 1 174 ? -11.733 10.567 -6.994 1.00 54.75 174 ASN A CA 1
ATOM 1503 C C . ASN A 1 174 ? -12.469 10.430 -8.342 1.00 54.75 174 ASN A C 1
ATOM 1505 O O . ASN A 1 174 ? -12.664 9.328 -8.842 1.00 54.75 174 ASN A O 1
ATOM 1509 N N . ILE A 1 175 ? -12.843 11.566 -8.943 1.00 46.50 175 ILE A N 1
ATOM 1510 C CA . ILE A 1 175 ? -13.585 11.663 -10.221 1.00 46.50 175 ILE A CA 1
ATOM 1511 C C . ILE A 1 175 ? -12.822 11.012 -11.396 1.00 46.50 175 ILE A C 1
ATOM 1513 O O . ILE A 1 175 ? -13.427 10.657 -12.404 1.00 46.50 175 ILE A O 1
ATOM 1517 N N . ASN A 1 176 ? -11.502 10.834 -11.272 1.00 51.72 176 ASN A N 1
ATOM 1518 C CA . ASN A 1 176 ? -10.659 10.244 -12.315 1.00 51.72 176 ASN A CA 1
ATOM 1519 C C . ASN A 1 176 ? -10.559 8.710 -12.251 1.00 51.72 176 ASN A C 1
ATOM 1521 O O . ASN A 1 176 ? -9.981 8.112 -13.162 1.00 51.72 176 ASN A O 1
ATOM 1525 N N . GLN A 1 177 ? -11.098 8.059 -11.213 1.00 54.38 177 GLN A N 1
ATOM 1526 C CA . GLN A 1 177 ? -11.202 6.602 -11.209 1.00 54.38 177 GLN A CA 1
ATOM 1527 C C . GLN A 1 177 ? -12.337 6.186 -12.149 1.00 54.38 177 GLN A C 1
ATOM 1529 O O . GLN A 1 177 ? -13.499 6.524 -11.933 1.00 54.38 177 GLN A O 1
ATOM 1534 N N . LYS A 1 178 ? -12.000 5.435 -13.207 1.00 49.75 178 LYS A N 1
ATOM 1535 C CA . LYS A 1 178 ? -12.991 4.609 -13.912 1.00 49.75 178 LYS A CA 1
ATOM 1536 C C . LYS A 1 178 ? -13.648 3.705 -12.862 1.00 49.75 178 LYS A C 1
ATOM 1538 O O . LYS A 1 178 ? -12.957 3.295 -11.938 1.00 49.75 178 LYS A O 1
ATOM 1543 N N . ASP A 1 179 ? -14.929 3.367 -13.005 1.00 50.47 179 ASP A N 1
ATOM 1544 C CA . ASP A 1 179 ? -15.712 2.510 -12.082 1.00 50.47 179 ASP A CA 1
ATOM 1545 C C . ASP A 1 179 ? -15.147 1.076 -11.846 1.00 50.47 179 ASP A C 1
ATOM 1547 O O . ASP A 1 179 ? -15.830 0.189 -11.329 1.00 50.47 179 ASP A O 1
ATOM 1551 N N . GLU A 1 180 ? -13.893 0.816 -12.206 1.00 46.81 180 GLU A N 1
ATOM 1552 C CA . GLU A 1 180 ? -13.154 -0.419 -11.998 1.00 46.81 180 GLU A CA 1
ATOM 1553 C C . GLU A 1 180 ? -12.372 -0.338 -10.675 1.00 46.81 180 GLU A C 1
ATOM 1555 O O . GLU A 1 180 ? -11.372 0.366 -10.568 1.00 46.81 180 GLU A O 1
ATOM 1560 N N . GLY A 1 181 ? -12.843 -1.068 -9.654 1.00 52.12 181 GLY A N 1
ATOM 1561 C CA . GLY A 1 181 ? -12.119 -1.248 -8.387 1.00 52.12 181 GLY A CA 1
ATOM 1562 C C . GLY A 1 181 ? -12.965 -1.084 -7.123 1.00 52.12 181 GLY A C 1
ATOM 1563 O O . GLY A 1 181 ? -12.598 -0.334 -6.224 1.00 52.12 181 GLY A O 1
ATOM 1564 N N . ILE A 1 182 ? -14.106 -1.772 -7.016 1.00 55.84 182 ILE A N 1
ATOM 1565 C CA . ILE A 1 182 ? -14.817 -1.873 -5.731 1.00 55.84 182 ILE A CA 1
ATOM 1566 C C . ILE A 1 182 ? -14.015 -2.816 -4.829 1.00 55.84 182 ILE A C 1
ATOM 1568 O O . ILE A 1 182 ? -13.885 -4.001 -5.142 1.00 55.84 182 ILE A O 1
ATOM 1572 N N . VAL A 1 183 ? -13.532 -2.321 -3.687 1.00 59.81 183 VAL A N 1
ATOM 1573 C CA . VAL A 1 183 ? -12.971 -3.176 -2.638 1.00 59.81 183 VAL A CA 1
ATOM 1574 C C . VAL A 1 183 ? -14.120 -4.018 -2.089 1.00 59.81 183 VAL A C 1
ATOM 1576 O O . VAL A 1 183 ? -15.023 -3.537 -1.404 1.00 59.81 183 VAL A O 1
ATOM 1579 N N . SER A 1 184 ? -14.133 -5.290 -2.458 1.00 62.56 184 SER A N 1
ATOM 1580 C CA . SER A 1 184 ? -15.115 -6.276 -2.021 1.00 62.56 184 SER A CA 1
ATOM 1581 C C . SER A 1 184 ? -14.647 -6.982 -0.745 1.00 62.56 184 SER A C 1
ATOM 1583 O O . SER A 1 184 ? -13.478 -6.921 -0.374 1.00 62.56 184 SER A O 1
ATOM 1585 N N . TYR A 1 185 ? -15.528 -7.745 -0.092 1.00 60.38 185 TYR A N 1
ATOM 1586 C CA . TYR A 1 185 ? -15.136 -8.589 1.051 1.00 60.38 185 TYR A CA 1
ATOM 1587 C C . TYR A 1 185 ? -13.990 -9.555 0.729 1.00 60.38 185 TYR A C 1
ATOM 1589 O O . TYR A 1 185 ? -13.226 -9.898 1.623 1.00 60.38 185 TYR A O 1
ATOM 1597 N N . ARG A 1 186 ? -13.837 -9.962 -0.538 1.00 65.75 186 ARG A N 1
ATOM 1598 C CA . ARG A 1 186 ? -12.738 -10.836 -0.979 1.00 65.75 186 ARG A CA 1
ATOM 1599 C C . ARG A 1 186 ? -11.379 -10.141 -0.949 1.00 65.75 186 ARG A C 1
ATOM 1601 O O . ARG A 1 186 ? -10.360 -10.817 -0.960 1.00 65.75 186 ARG A O 1
ATOM 1608 N N . ASN A 1 187 ? -11.374 -8.812 -0.927 1.00 75.31 187 ASN A N 1
ATOM 1609 C CA . ASN A 1 187 ? -10.165 -8.012 -0.877 1.00 75.31 187 ASN A CA 1
ATOM 1610 C C . ASN A 1 187 ? -9.653 -7.851 0.558 1.00 75.31 187 ASN A C 1
ATOM 1612 O O . ASN A 1 187 ? -8.483 -7.543 0.716 1.00 75.31 187 ASN A O 1
ATOM 1616 N N . ILE A 1 188 ? -10.458 -8.089 1.602 1.00 80.75 188 ILE A N 1
ATOM 1617 C CA . ILE A 1 188 ? -9.949 -8.118 2.982 1.00 80.75 188 ILE A CA 1
ATOM 1618 C C . ILE A 1 188 ? -9.239 -9.447 3.219 1.00 80.75 188 ILE A C 1
ATOM 1620 O O . ILE A 1 188 ? -9.866 -10.505 3.184 1.00 80.75 188 ILE A O 1
ATOM 1624 N N . THR A 1 189 ? -7.934 -9.395 3.472 1.00 84.50 189 THR A N 1
ATOM 1625 C CA . THR A 1 189 ? -7.114 -10.600 3.622 1.00 84.50 189 THR A CA 1
ATOM 1626 C C . THR A 1 189 ? -6.993 -11.033 5.076 1.00 84.50 189 THR A C 1
ATOM 1628 O O . THR A 1 189 ? -7.034 -12.228 5.360 1.00 84.50 189 THR A O 1
ATOM 1631 N N . ASN A 1 190 ? -6.829 -10.086 6.007 1.00 87.12 190 ASN A N 1
ATOM 1632 C CA . ASN A 1 190 ? -6.586 -10.370 7.425 1.00 87.12 190 ASN A CA 1
ATOM 1633 C C . ASN A 1 190 ? -7.138 -9.261 8.312 1.00 87.12 190 ASN A C 1
ATOM 1635 O O . ASN A 1 190 ? -7.208 -8.101 7.906 1.00 87.12 190 ASN A O 1
ATOM 1639 N N . ILE A 1 191 ? -7.485 -9.624 9.543 1.00 87.75 191 ILE A N 1
ATOM 1640 C CA . ILE A 1 191 ? -7.913 -8.683 10.572 1.00 87.75 191 ILE A CA 1
ATOM 1641 C C . ILE A 1 191 ? -7.240 -9.080 11.873 1.00 87.75 191 ILE A C 1
ATOM 1643 O O . ILE A 1 191 ? -7.353 -10.224 12.309 1.00 87.75 191 ILE A O 1
ATOM 1647 N N . TYR A 1 192 ? -6.590 -8.120 12.509 1.00 90.50 192 TYR A N 1
ATOM 1648 C CA . TYR A 1 192 ? -6.001 -8.270 13.827 1.00 90.50 192 TYR A CA 1
ATOM 1649 C C . TYR A 1 192 ? -6.764 -7.400 14.811 1.00 90.50 192 TYR A C 1
ATOM 1651 O O . TYR A 1 192 ? -6.967 -6.208 14.575 1.00 90.50 192 TYR A O 1
ATOM 1659 N N . LYS A 1 193 ? -7.170 -7.994 15.928 1.00 90.38 193 LYS A N 1
ATOM 1660 C CA . LYS A 1 193 ? -7.617 -7.260 17.104 1.00 90.38 193 LYS A CA 1
ATOM 1661 C C . LYS A 1 193 ? -6.403 -6.931 17.956 1.00 90.38 193 LYS A C 1
ATOM 1663 O O . LYS A 1 193 ? -5.651 -7.830 18.318 1.00 90.38 193 LYS A O 1
ATOM 1668 N N . LEU A 1 194 ? -6.218 -5.655 18.258 1.00 91.06 194 LEU A N 1
ATOM 1669 C CA . LEU A 1 194 ? -5.094 -5.151 19.040 1.00 91.06 194 LEU A CA 1
ATOM 1670 C C . LEU A 1 194 ? -5.531 -4.927 20.496 1.00 91.06 194 LEU A C 1
ATOM 1672 O O . LEU A 1 194 ? -6.691 -4.572 20.734 1.00 91.06 194 LEU A O 1
ATOM 1676 N N . ALA A 1 195 ? -4.621 -5.176 21.443 1.00 84.12 195 ALA A N 1
ATOM 1677 C CA . ALA A 1 195 ? -4.881 -5.135 22.887 1.00 84.12 195 ALA A CA 1
ATOM 1678 C C . ALA A 1 195 ? -4.565 -3.784 23.546 1.00 84.12 195 ALA A C 1
ATOM 1680 O O . ALA A 1 195 ? -3.416 -3.297 23.423 1.00 84.12 195 ALA A O 1
#

Sequence (195 aa):
MKNFYKLAVFYSTDELDLKDIESEIFTENREKVNFFFFHNRDMHFNKAEILKKSLLNELDTIQPEFNFKRNSLIMTKVIKKFDFEAFDKKVDAEYNDYLNKINYRIDCIFQTFDLFYRLYSDRNIIFTFPSQIKSNFNDILNKNEIKCEELTKINNIVRDLEVLHWINYYSKKNINQKDEGIVSYRNITNIYKLA

Solvent-accessible surface area (backbone atoms only — not comparable to full-atom values): 11418 Å² total; per-residue (Å²): 130,87,84,60,49,38,36,44,35,26,33,56,75,76,76,42,92,60,75,68,41,79,45,80,46,69,32,91,86,68,46,69,31,42,38,36,40,46,55,44,58,85,69,78,74,47,69,68,56,48,42,52,50,55,52,50,54,57,51,69,75,47,77,71,46,78,46,81,54,95,96,37,81,43,78,44,69,79,79,79,85,74,55,64,68,65,48,51,55,48,42,50,51,53,44,51,54,48,51,52,54,50,52,53,50,53,50,51,53,50,51,52,48,55,51,50,59,61,74,45,70,88,39,32,36,38,40,35,37,36,50,84,52,51,72,59,47,57,55,51,30,63,76,68,70,53,54,68,45,79,54,87,69,61,66,57,63,43,55,66,56,38,50,50,57,53,55,42,56,62,60,66,69,40,87,84,61,64,95,77,77,76,64,47,80,86,23,52,76,49,38,31,43,49,112

Secondary structure (DSSP, 8-state):
-----EEEEEE--S------EEEEEE-TT--EEEEEE---TTTT--HHHHHHHHHHHHHHTSPPEEEEETTEEEEE---TT--HHHHHHHHHHHHHHHHHHHHHHHHHHHHHHHHHHHHTTTSEEEEEEEGGGHHHHHHHHHHTT--EEE-S-HHHHHHHTTHHHHHHHHHTT-TTS-S-----GGGEEEEEEE-

Mean predicted aligned error: 8.52 Å

Foldseek 3Di:
DPDAWEKEWEFEWPFQPAQWDWDWDAFPVRATETETEDTCHLVPDDLVNLLVVLVVVVQVPFDWDWDDDPNDIDTDGDDPPDDPVVSVVVSVVVVVVSVVVNVVSLVVLLVVVVVCCVVPVPGHYYHYYYPSCVVVVVVSCVVSVKDKDKDPPLPPVCVRRVVQVVVQVRSVVDPPDDPPIRRDSVRTDTMIIID